Protein AF-A0A498GC60-F1 (afdb_monomer)

Sequence (303 aa):
MPRDSGASDDADAAAGSLAPTGTSADGSAGGTAQRSLVEPVPGAPAAVARLGEETALVVADYHAGIEAGLRYERGVELDSNAAVRRVRLLGLLDRVDPDRLVVLGDLSHRIGNPEGEEADELDELLAAVLDRVPVTLVRGNHDGGVAERFGSDSGAGEAPSDHANRLSVSESGGVRLGRVGFVHGHTWPSREVVESDVVCMGHEHPAVRLEDTVGGGRKERAWLRGPLRPEPFAEQLNLAVEDLDWHDPELVIVPAFNDRSGGTWVNVDGQGFLAPFLPEALVDADTDAYLLDGTRLGPFRSV

Secondary structure (DSSP, 8-state):
------------------------------------SEEEPTTSS-EEEE-SS-EEEEEE---BTHHHHHHHHH-------HHHHHHHHHHHHHHH--SEEEEES-SBSSSSS--THHHHHHHHHHHHHHTTS-EEEE--SS-TTHHHHHSTT--STT--TTTTTSEEE--TT-EEETTEEEE-SSSPPPHHHHTSSEEEE-SS--EEEEE-TTS-EEEEEEEEEEEBPSHHHHHHHT--GGGS----PEEEEPPBS-SSS---BTTSTTPPPSSSSHHHHB-GGGPEEEETTS-EEEEGGG-

Foldseek 3Di:
DDDYDDDDDDDDDDDDDDDDDDDDDPPPPPPPPPPDQWAFDAPALWIWGDLDPFIEIEAEQLAQCVQVVCCVPPVDHDDDCLVVLLVVVVVVCVVVVGQEYEYLENNHNAQAADDDRRVVSVVVNLVVRLVRHAYEYEHDRRCHNVCCQQELPNPHDDPPPVRNHRYHYDYQLFDDRHQATGHAQLAHHDLNRQLHQAYEYEQQLEWEWDADPVGDTDIAGKKKKFWWDQVLVCVVVVHDSVPRNHNRYIYIYRHHRDPPDDHFHPQDPPTDGNGPRCVPIGPQQGMWIAGSNGRTPGRRNVD

Nearest PDB structures (foldseek):
  3thn-assembly1_A-2  TM=6.230E-01  e=2.136E-04  Thermotoga maritima
  3tho-assembly1_B  TM=5.879E-01  e=1.689E-04  Thermotoga maritima
  3qg5-assembly1_C  TM=6.222E-01  e=3.009E-03  Thermotoga maritima
  4nzv-assembly1_B  TM=5.117E-01  e=3.626E-04  Thermotoga maritima MSB8
  6s85-assembly1_B  TM=6.887E-01  e=2.809E-02  Escherichia coli

Mean predicted aligned error: 9.42 Å

pLDDT: mean 85.39, std 20.23, range [29.38, 98.88]

Radius of gyration: 28.3 Å; Cα contacts (8 Å, |Δi|>4): 654; chains: 1; bounding box: 79×91×92 Å

Solvent-accessible surface area (backbone atoms only — not comparable to full-atom values): 16698 Å² total; per-residue (Å²): 138,82,84,89,80,82,88,82,86,89,84,84,86,85,92,80,92,78,84,89,85,78,81,90,72,89,78,80,82,76,71,74,73,78,73,69,57,66,42,75,38,75,70,38,50,33,28,43,35,51,43,76,96,45,37,27,39,36,37,11,33,50,30,32,37,43,43,62,47,37,32,73,78,68,70,43,88,55,81,81,55,62,70,58,54,45,51,53,52,51,52,47,44,71,72,66,64,44,66,26,39,34,37,23,11,20,55,36,49,56,76,39,67,72,56,67,70,26,31,56,38,47,52,58,44,48,56,64,44,50,75,75,28,39,34,39,38,19,31,28,85,20,37,36,48,48,51,58,60,57,24,68,81,23,88,50,81,81,67,62,85,87,45,32,85,32,46,44,69,42,54,49,33,25,47,58,46,75,51,36,8,36,23,7,34,82,47,71,64,34,71,65,18,61,45,12,48,28,31,41,28,16,74,49,20,33,20,38,55,52,65,49,99,85,70,56,68,46,82,41,60,20,34,40,38,25,43,57,47,63,61,60,56,18,58,75,68,74,45,56,60,89,74,50,68,68,55,73,23,36,38,36,37,39,19,40,50,30,88,82,56,77,60,40,44,68,38,41,90,94,48,75,74,78,32,83,53,47,86,76,19,48,41,63,86,64,20,30,27,25,39,44,73,64,53,72,68,41,40,33,75,78,76

Structure (mmCIF, N/CA/C/O backbone):
data_AF-A0A498GC60-F1
#
_entry.id   AF-A0A498GC60-F1
#
loop_
_atom_site.group_PDB
_atom_site.id
_atom_site.type_symbol
_atom_site.label_atom_id
_atom_site.label_alt_id
_atom_site.label_comp_id
_atom_site.label_asym_id
_atom_site.label_entity_id
_atom_site.label_seq_id
_atom_site.pdbx_PDB_ins_code
_atom_site.Cartn_x
_atom_site.Cartn_y
_atom_site.Cartn_z
_atom_site.occupancy
_atom_site.B_iso_or_equiv
_atom_site.auth_seq_id
_atom_site.auth_comp_id
_atom_site.auth_asym_id
_atom_site.auth_atom_id
_atom_site.pdbx_PDB_model_num
ATOM 1 N N . MET A 1 1 ? -52.484 -44.544 -61.352 1.00 35.59 1 MET A N 1
ATOM 2 C CA . MET A 1 1 ? -52.670 -45.784 -62.143 1.00 35.59 1 MET A CA 1
ATOM 3 C C . MET A 1 1 ? -51.549 -45.833 -63.171 1.00 35.59 1 MET A C 1
ATOM 5 O O . MET A 1 1 ? -51.427 -44.815 -63.843 1.00 35.59 1 MET A O 1
ATOM 9 N N . PRO A 1 2 ? -50.782 -46.924 -63.363 1.00 54.44 2 PRO A N 1
ATOM 10 C CA . PRO A 1 2 ? -50.609 -48.170 -62.594 1.00 54.44 2 PRO A CA 1
ATOM 11 C C . PRO A 1 2 ? -49.169 -48.280 -61.984 1.00 54.44 2 PRO A C 1
ATOM 13 O O . PRO A 1 2 ? -48.313 -47.479 -62.334 1.00 54.44 2 PRO A O 1
ATOM 16 N N . ARG A 1 3 ? -48.975 -48.956 -60.837 1.00 40.28 3 ARG A N 1
ATOM 17 C CA . ARG A 1 3 ? -48.584 -50.376 -60.585 1.00 40.28 3 ARG A CA 1
ATOM 18 C C . ARG A 1 3 ? -47.100 -50.684 -60.844 1.00 40.28 3 ARG A C 1
ATOM 20 O O . ARG A 1 3 ? -46.600 -50.377 -61.914 1.00 40.28 3 ARG A O 1
ATOM 27 N N . ASP A 1 4 ? -46.405 -51.171 -59.813 1.00 43.06 4 ASP A N 1
ATOM 28 C CA . ASP A 1 4 ? -45.947 -52.576 -59.622 1.00 43.06 4 ASP A CA 1
ATOM 29 C C . ASP A 1 4 ? -44.451 -52.651 -59.981 1.00 43.06 4 ASP A C 1
ATOM 31 O O . ASP A 1 4 ? -44.010 -51.902 -60.840 1.00 43.06 4 ASP A O 1
ATOM 35 N N . SER A 1 5 ? -43.575 -53.467 -59.400 1.00 42.44 5 SER A N 1
ATOM 36 C CA . SER A 1 5 ? -43.686 -54.608 -58.480 1.00 42.44 5 SER A CA 1
ATOM 37 C C . SER A 1 5 ? -42.271 -55.178 -58.274 1.00 42.44 5 SER A C 1
ATOM 39 O O . SER A 1 5 ? -41.485 -55.132 -59.217 1.00 42.44 5 SER A O 1
ATOM 41 N N . GLY A 1 6 ? -42.036 -55.855 -57.143 1.00 35.81 6 GLY A N 1
ATOM 42 C CA . GLY A 1 6 ? -41.148 -57.032 -57.044 1.00 35.81 6 GLY A CA 1
ATOM 43 C C . GLY A 1 6 ? -39.685 -56.730 -56.688 1.00 35.81 6 GLY A C 1
ATOM 44 O O . GLY A 1 6 ? -39.037 -55.980 -57.402 1.00 35.81 6 GLY A O 1
ATOM 45 N N . ALA A 1 7 ? -39.174 -57.138 -55.515 1.00 40.62 7 ALA A N 1
ATOM 46 C CA . ALA A 1 7 ? -38.808 -58.516 -55.105 1.00 40.62 7 ALA A CA 1
ATOM 47 C C . ALA A 1 7 ? -37.542 -59.001 -55.847 1.00 40.62 7 ALA A C 1
ATOM 49 O O . ALA A 1 7 ? -37.432 -58.761 -57.041 1.00 40.62 7 ALA A O 1
ATOM 50 N N . SER A 1 8 ? -36.557 -59.685 -55.268 1.00 36.97 8 SER A N 1
ATOM 51 C CA . SER A 1 8 ? -36.266 -60.215 -53.926 1.00 36.97 8 SER A CA 1
ATOM 52 C C . SER A 1 8 ? -34.842 -60.828 -53.985 1.00 36.97 8 SER A C 1
ATOM 54 O O . SER A 1 8 ? -34.191 -60.730 -55.025 1.00 36.97 8 SER A O 1
ATOM 56 N N . ASP A 1 9 ? -34.430 -61.483 -52.894 1.00 38.00 9 ASP A N 1
ATOM 57 C CA . ASP A 1 9 ? -33.366 -62.503 -52.761 1.00 38.00 9 ASP A CA 1
ATOM 58 C C . ASP A 1 9 ? -31.988 -61.950 -52.339 1.00 38.00 9 ASP A C 1
ATOM 60 O O . ASP A 1 9 ? -31.345 -61.179 -53.046 1.00 38.00 9 ASP A O 1
ATOM 64 N N . ASP A 1 10 ? -31.609 -62.100 -51.066 1.00 33.56 10 ASP A N 1
ATOM 65 C CA . ASP A 1 10 ? -31.122 -63.311 -50.361 1.00 33.56 10 ASP A CA 1
ATOM 66 C C . ASP A 1 10 ? -29.629 -63.569 -50.614 1.00 33.56 10 ASP A C 1
ATOM 68 O O . ASP A 1 10 ? -29.228 -63.913 -51.721 1.00 33.56 10 ASP A O 1
ATOM 72 N N . ALA A 1 11 ? -28.814 -63.444 -49.557 1.00 38.16 11 ALA A N 1
ATOM 73 C CA . ALA A 1 11 ? -27.869 -64.483 -49.129 1.00 38.16 11 ALA A CA 1
ATOM 74 C C . ALA A 1 11 ? -27.021 -64.027 -47.925 1.00 38.16 11 ALA A C 1
ATOM 76 O O . ALA A 1 11 ? -26.177 -63.136 -47.994 1.00 38.16 11 ALA A O 1
ATOM 77 N N . ASP A 1 12 ? -27.312 -64.723 -46.836 1.00 32.28 12 ASP A N 1
ATOM 78 C CA . ASP A 1 12 ? -26.610 -64.993 -45.588 1.00 32.28 12 ASP A CA 1
ATOM 79 C C . ASP A 1 12 ? -25.074 -64.827 -45.477 1.00 32.28 12 ASP A C 1
ATOM 81 O O . ASP A 1 12 ? -24.285 -65.276 -46.305 1.00 32.28 12 ASP A O 1
ATOM 85 N N . ALA A 1 13 ? -24.719 -64.303 -44.298 1.00 32.62 13 ALA A N 1
ATOM 86 C CA . ALA A 1 13 ? -23.704 -64.755 -43.341 1.00 32.62 13 ALA A CA 1
ATOM 87 C C . ALA A 1 13 ? -22.236 -64.999 -43.758 1.00 32.62 13 ALA A C 1
ATOM 89 O O . ALA A 1 13 ? -21.861 -66.042 -44.286 1.00 32.62 13 ALA A O 1
ATOM 90 N N . ALA A 1 14 ? -21.357 -64.158 -43.199 1.00 33.94 14 ALA A N 1
ATOM 91 C CA . ALA A 1 14 ? -20.171 -64.647 -42.494 1.00 33.94 14 ALA A CA 1
ATOM 92 C C . ALA A 1 14 ? -19.881 -63.768 -41.265 1.00 33.94 14 ALA A C 1
ATOM 94 O O . ALA A 1 14 ? -19.572 -62.582 -41.370 1.00 33.94 14 ALA A O 1
ATOM 95 N N . ALA A 1 15 ? -20.018 -64.381 -40.091 1.00 32.25 15 ALA A N 1
ATOM 96 C CA . ALA A 1 15 ? -19.703 -63.821 -38.789 1.00 32.25 15 ALA A CA 1
ATOM 97 C C . ALA A 1 15 ? -18.182 -63.697 -38.583 1.00 32.25 15 ALA A C 1
ATOM 99 O O . ALA A 1 15 ? -17.428 -64.624 -38.872 1.00 32.25 15 ALA A O 1
ATOM 100 N N . GLY A 1 16 ? -17.754 -62.570 -38.012 1.00 31.14 16 GLY A N 1
ATOM 101 C CA . GLY A 1 16 ? -16.383 -62.307 -37.581 1.00 31.14 16 GLY A CA 1
ATOM 102 C C . GLY A 1 16 ? -16.387 -61.313 -36.423 1.00 31.14 16 GLY A C 1
ATOM 103 O O . GLY A 1 16 ? -16.504 -60.112 -36.622 1.00 31.14 16 GLY A O 1
ATOM 104 N N . SER A 1 17 ? -16.323 -61.860 -35.213 1.00 31.30 17 SER A N 1
ATOM 105 C CA . SER A 1 17 ? -16.293 -61.191 -33.909 1.00 31.30 17 SER A CA 1
ATOM 106 C C . SER A 1 17 ? -15.096 -60.247 -33.735 1.00 31.30 17 SER A C 1
ATOM 108 O O . SER A 1 17 ? -13.958 -60.693 -33.860 1.00 31.30 17 SER A O 1
ATOM 110 N N . LEU A 1 18 ? -15.352 -58.993 -33.341 1.00 36.31 18 LEU A N 1
ATOM 111 C CA . LEU A 1 18 ? -14.416 -58.135 -32.602 1.00 36.31 18 LEU A CA 1
ATOM 112 C C . LEU A 1 18 ? -15.208 -57.330 -31.557 1.00 36.31 18 LEU A C 1
ATOM 114 O O . LEU A 1 18 ? -16.105 -56.558 -31.890 1.00 36.31 18 LEU A O 1
ATOM 118 N N . ALA A 1 19 ? -14.895 -57.555 -30.283 1.00 38.31 19 ALA A N 1
ATOM 119 C CA . ALA A 1 19 ? -15.474 -56.853 -29.143 1.00 38.31 19 ALA A CA 1
ATOM 120 C C . ALA A 1 19 ? -15.014 -55.381 -29.089 1.00 38.31 19 ALA A C 1
ATOM 122 O O . ALA A 1 19 ? -13.831 -55.122 -29.316 1.00 38.31 19 ALA A O 1
ATOM 123 N N . PRO A 1 20 ? -15.875 -54.422 -28.700 1.00 36.25 20 PRO A N 1
ATOM 124 C CA . PRO A 1 20 ? -15.424 -53.110 -28.268 1.00 36.25 20 PRO A CA 1
ATOM 125 C C . PRO A 1 20 ? -15.191 -53.121 -26.750 1.00 36.25 20 PRO A C 1
ATOM 127 O O . PRO A 1 20 ? -16.123 -53.072 -25.950 1.00 36.25 20 PRO A O 1
ATOM 130 N N . THR A 1 21 ? -13.924 -53.178 -26.346 1.00 35.72 21 THR A N 1
ATOM 131 C CA . THR A 1 21 ? -13.480 -52.704 -25.030 1.00 35.72 21 THR A CA 1
ATOM 132 C C . THR A 1 21 ? -13.166 -51.218 -25.146 1.00 35.72 21 THR A C 1
ATOM 134 O O . THR A 1 21 ? -12.300 -50.837 -25.931 1.00 35.72 21 THR A O 1
ATOM 137 N N . GLY A 1 22 ? -13.852 -50.381 -24.376 1.00 31.70 22 GLY A N 1
ATOM 138 C CA . GLY A 1 22 ? -13.631 -48.938 -24.396 1.00 31.70 22 GLY A CA 1
ATOM 139 C C . GLY A 1 22 ? -14.525 -48.228 -23.400 1.00 31.70 22 GLY A C 1
ATOM 140 O O . GLY A 1 22 ? -15.467 -47.543 -23.776 1.00 31.70 22 GLY A O 1
ATOM 141 N N . THR A 1 23 ? -14.251 -48.484 -22.127 1.00 35.59 23 THR A N 1
ATOM 142 C CA . THR A 1 23 ? -14.873 -47.879 -20.956 1.00 35.59 23 THR A CA 1
ATOM 143 C C . THR A 1 23 ? -14.774 -46.355 -21.002 1.00 35.59 23 THR A C 1
ATOM 145 O O . THR A 1 23 ? -13.711 -45.786 -21.237 1.00 35.59 23 THR A O 1
ATOM 148 N N . SER A 1 24 ? -15.907 -45.722 -20.726 1.00 37.84 24 SER A N 1
ATOM 149 C CA . SER A 1 24 ? -16.072 -44.341 -20.291 1.00 37.84 24 SER A CA 1
ATOM 150 C C . SER A 1 24 ? -15.073 -43.942 -19.201 1.00 37.84 24 SER A C 1
ATOM 152 O O . SER A 1 24 ? -15.008 -44.582 -18.152 1.00 37.84 24 SER A O 1
ATOM 154 N N . ALA A 1 25 ? -14.370 -42.835 -19.418 1.00 34.53 25 ALA A N 1
ATOM 155 C CA . ALA A 1 25 ? -13.760 -42.054 -18.355 1.00 34.53 25 ALA A CA 1
ATOM 156 C C . ALA A 1 25 ? -14.055 -40.578 -18.633 1.00 34.53 25 ALA A C 1
ATOM 158 O O . ALA A 1 25 ? -13.473 -39.970 -19.531 1.00 34.53 25 ALA A O 1
ATOM 159 N N . ASP A 1 26 ? -15.001 -40.040 -17.863 1.00 35.09 26 ASP A N 1
ATOM 160 C CA . ASP A 1 26 ? -15.146 -38.611 -17.625 1.00 35.09 26 ASP A CA 1
ATOM 161 C C . ASP A 1 26 ? -13.811 -38.070 -17.105 1.00 35.09 26 ASP A C 1
ATOM 163 O O . ASP A 1 26 ? -13.408 -38.322 -15.970 1.00 35.09 26 ASP A O 1
ATOM 167 N N . GLY A 1 27 ? -13.106 -37.332 -17.955 1.00 29.38 27 GLY A N 1
ATOM 168 C CA . GLY A 1 27 ? -12.007 -36.473 -17.549 1.00 29.38 27 GLY A CA 1
ATOM 169 C C . GLY A 1 27 ? -12.563 -35.097 -17.226 1.00 29.38 27 GLY A C 1
ATOM 170 O O . GLY A 1 27 ? -12.525 -34.205 -18.071 1.00 29.38 27 GLY A O 1
ATOM 171 N N . SER A 1 28 ? -13.096 -34.915 -16.017 1.00 33.03 28 SER A N 1
ATOM 172 C CA . SER A 1 28 ? -13.350 -33.582 -15.480 1.00 33.03 28 SER A CA 1
ATOM 173 C C . SER A 1 28 ? -12.010 -32.855 -15.354 1.00 33.03 28 SER A C 1
ATOM 175 O O . SER A 1 28 ? -11.272 -33.052 -14.387 1.00 33.03 28 SER A O 1
ATOM 177 N N . ALA A 1 29 ? -11.680 -32.010 -16.326 1.00 36.66 29 ALA A N 1
ATOM 178 C CA . ALA A 1 29 ? -10.622 -31.020 -16.190 1.00 36.66 29 ALA A CA 1
ATOM 179 C C . ALA A 1 29 ? -11.109 -29.913 -15.240 1.00 36.66 29 ALA A C 1
ATOM 181 O O . ALA A 1 29 ? -11.413 -28.794 -15.643 1.00 36.66 29 ALA A O 1
ATOM 182 N N . GLY A 1 30 ? -11.220 -30.254 -13.956 1.00 31.00 30 GLY A N 1
ATOM 183 C CA . GLY A 1 30 ? -11.245 -29.291 -12.869 1.00 31.00 30 GLY A CA 1
ATOM 184 C C . GLY A 1 30 ? -9.844 -28.720 -12.722 1.00 31.00 30 GLY A C 1
ATOM 185 O O . GLY A 1 30 ? -9.103 -29.115 -11.828 1.00 31.00 30 GLY A O 1
ATOM 186 N N . GLY A 1 31 ? -9.462 -27.821 -13.629 1.00 32.56 31 GLY A N 1
ATOM 187 C CA . GLY A 1 31 ? -8.360 -26.915 -13.365 1.00 32.56 31 GLY A CA 1
ATOM 188 C C . GLY A 1 31 ? -8.786 -26.059 -12.184 1.00 32.56 31 GLY A C 1
ATOM 189 O O . GLY A 1 31 ? -9.633 -25.181 -12.331 1.00 32.56 31 GLY A O 1
ATOM 190 N N . THR A 1 32 ? -8.255 -26.336 -10.997 1.00 36.19 32 THR A N 1
ATOM 191 C CA . THR A 1 32 ? -8.230 -25.338 -9.934 1.00 36.19 32 THR A CA 1
ATOM 192 C C . THR A 1 32 ? -7.526 -24.131 -10.534 1.00 36.19 32 THR A C 1
ATOM 194 O O . THR A 1 32 ? -6.308 -24.168 -10.703 1.00 36.19 32 THR A O 1
ATOM 197 N N . ALA A 1 33 ? -8.286 -23.108 -10.938 1.00 45.19 33 ALA A N 1
ATOM 198 C CA . ALA A 1 33 ? -7.720 -21.812 -11.268 1.00 45.19 33 ALA A CA 1
ATOM 199 C C . ALA A 1 33 ? -6.819 -21.460 -10.088 1.00 45.19 33 ALA A C 1
ATOM 201 O O . ALA A 1 33 ? -7.293 -21.395 -8.949 1.00 45.19 33 ALA A O 1
ATOM 202 N N . GLN A 1 34 ? -5.513 -21.410 -10.341 1.00 55.44 34 GLN A N 1
ATOM 203 C CA . GLN A 1 34 ? -4.531 -21.142 -9.311 1.00 55.44 34 GLN A CA 1
ATOM 204 C C . GLN A 1 34 ? -4.875 -19.752 -8.796 1.00 55.44 34 GLN A C 1
ATOM 206 O O . GLN A 1 34 ? -4.746 -18.766 -9.517 1.00 55.44 34 GLN A O 1
ATOM 211 N N . ARG A 1 35 ? -5.489 -19.694 -7.612 1.00 68.75 35 ARG A N 1
ATOM 212 C CA . ARG A 1 35 ? -5.988 -18.432 -7.085 1.00 68.75 35 ARG A CA 1
ATOM 213 C C . ARG A 1 35 ? -4.777 -17.520 -6.866 1.00 68.75 35 ARG A C 1
ATOM 215 O O . ARG A 1 35 ? -3.781 -17.974 -6.299 1.00 68.75 35 ARG A O 1
ATOM 222 N N . SER A 1 36 ? -4.858 -16.269 -7.312 1.00 89.00 36 SER A N 1
ATOM 223 C CA . SER A 1 36 ? -3.753 -15.305 -7.243 1.00 89.00 36 SER A CA 1
ATOM 224 C C . SER A 1 36 ? -3.244 -15.150 -5.806 1.00 89.00 36 SER A C 1
ATOM 226 O O . SER A 1 36 ? -4.027 -15.237 -4.859 1.00 89.00 36 SER A O 1
ATOM 228 N N . LEU A 1 37 ? -1.936 -14.937 -5.624 1.00 96.88 37 LEU A N 1
ATOM 229 C CA . LEU A 1 37 ? -1.350 -14.737 -4.290 1.00 96.88 37 LEU A CA 1
ATOM 230 C C . LEU A 1 37 ? -1.847 -13.446 -3.629 1.00 96.88 37 LEU A C 1
ATOM 232 O O . LEU A 1 37 ? -1.944 -13.403 -2.406 1.00 96.88 37 LEU A O 1
ATOM 236 N N . VAL A 1 38 ? -2.191 -12.433 -4.431 1.00 98.06 38 VAL A N 1
ATOM 237 C CA . VAL A 1 38 ? -2.723 -11.143 -3.982 1.00 98.06 38 VAL A CA 1
ATOM 238 C C . VAL A 1 38 ? -3.973 -10.796 -4.790 1.00 98.06 38 VAL A C 1
ATOM 240 O O . VAL A 1 38 ? -3.945 -10.746 -6.025 1.00 98.06 38 VAL A O 1
ATOM 243 N N . GLU A 1 39 ? -5.081 -10.571 -4.086 1.00 96.81 39 GLU A N 1
ATOM 244 C CA . GLU A 1 39 ? -6.402 -10.296 -4.660 1.00 96.81 39 GLU A CA 1
ATOM 245 C C . GLU A 1 39 ? -6.981 -9.000 -4.058 1.00 96.81 39 GLU A C 1
ATOM 247 O O . GLU A 1 39 ? -7.171 -8.934 -2.843 1.00 96.81 39 GLU A O 1
ATOM 252 N N . PRO A 1 40 ? -7.276 -7.958 -4.861 1.00 96.94 40 PRO A N 1
ATOM 253 C CA . PRO A 1 40 ? -7.920 -6.742 -4.369 1.00 96.94 40 PRO A CA 1
ATOM 254 C C . PRO A 1 40 ? -9.273 -7.019 -3.714 1.00 96.94 40 PRO A C 1
ATOM 256 O O . PRO A 1 40 ? -10.068 -7.820 -4.207 1.00 96.94 40 PRO A O 1
ATOM 259 N N . VAL A 1 41 ? -9.574 -6.301 -2.636 1.00 97.25 41 VAL A N 1
ATOM 260 C CA . VAL A 1 41 ? -10.892 -6.326 -2.008 1.00 97.25 41 VAL A CA 1
ATOM 261 C C . VAL A 1 41 ? -11.816 -5.372 -2.779 1.00 97.25 41 VAL A C 1
ATOM 263 O O . VAL A 1 41 ? -11.559 -4.165 -2.789 1.00 97.25 41 VAL A O 1
ATOM 266 N N . PRO A 1 42 ? -12.921 -5.850 -3.387 1.00 94.25 42 PRO A N 1
ATOM 267 C CA . PRO A 1 42 ? -13.765 -5.010 -4.231 1.00 94.25 42 PRO A CA 1
ATOM 268 C C . PRO A 1 42 ? -14.270 -3.747 -3.521 1.00 94.25 42 PRO A C 1
ATOM 270 O O . PRO A 1 42 ? -14.808 -3.796 -2.404 1.00 94.25 42 PRO A O 1
ATOM 273 N N . GLY A 1 43 ? -14.092 -2.611 -4.196 1.00 95.31 43 GLY A N 1
ATOM 274 C CA . GLY A 1 43 ? -14.502 -1.285 -3.741 1.00 95.31 43 GLY A CA 1
ATOM 275 C C . GLY A 1 43 ? -13.638 -0.696 -2.624 1.00 95.31 43 GLY A C 1
ATOM 276 O O . GLY A 1 43 ? -14.016 0.329 -2.058 1.00 95.31 43 GLY A O 1
ATOM 277 N N . ALA A 1 44 ? -12.505 -1.315 -2.278 1.00 96.81 44 ALA A N 1
ATOM 278 C CA . ALA A 1 44 ? -11.615 -0.836 -1.228 1.00 96.81 44 ALA A CA 1
ATOM 279 C C . ALA A 1 44 ? -10.156 -0.734 -1.713 1.00 96.81 44 ALA A C 1
ATOM 281 O O . ALA A 1 44 ? -9.705 -1.580 -2.481 1.00 96.81 44 ALA A O 1
ATOM 282 N N . PRO A 1 45 ? -9.389 0.268 -1.242 1.00 97.19 45 PRO A N 1
ATOM 283 C CA . PRO A 1 45 ? -7.938 0.341 -1.433 1.00 97.19 45 PRO A CA 1
ATOM 284 C C . PRO A 1 45 ? -7.231 -0.633 -0.473 1.00 97.19 45 PRO A C 1
ATOM 286 O O . PRO A 1 45 ? -6.529 -0.231 0.450 1.00 97.19 45 PRO A O 1
ATOM 289 N N . ALA A 1 46 ? -7.531 -1.921 -0.618 1.00 98.38 46 ALA A N 1
ATOM 290 C CA . ALA A 1 46 ? -6.986 -2.996 0.198 1.00 98.38 46 ALA A CA 1
ATOM 291 C C . ALA A 1 46 ? -6.967 -4.301 -0.600 1.00 98.38 46 ALA A C 1
ATOM 293 O O . ALA A 1 46 ? -7.788 -4.482 -1.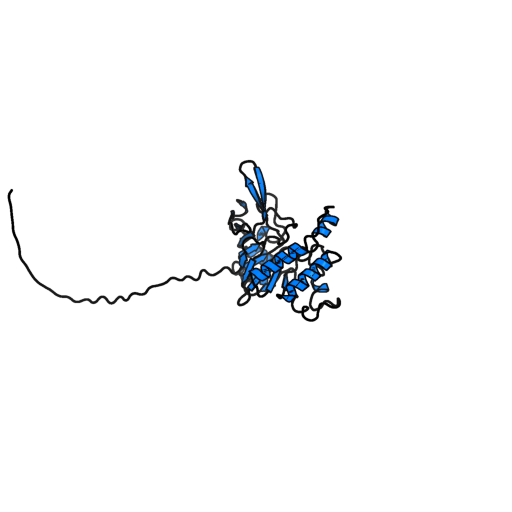499 1.00 98.38 46 ALA A O 1
ATOM 294 N N . ALA A 1 47 ? -6.063 -5.216 -0.266 1.00 98.44 47 ALA A N 1
ATOM 295 C CA . ALA A 1 47 ? -5.966 -6.533 -0.894 1.00 98.44 47 ALA A CA 1
ATOM 296 C C . ALA A 1 47 ? -5.864 -7.642 0.154 1.00 98.44 47 ALA A C 1
ATOM 298 O O . ALA A 1 47 ? -5.457 -7.399 1.285 1.00 98.44 47 ALA A O 1
ATOM 299 N N . VAL A 1 48 ? -6.220 -8.864 -0.229 1.00 98.62 48 VAL A N 1
ATOM 300 C CA . VAL A 1 48 ? -5.936 -10.075 0.540 1.00 98.62 48 VAL A CA 1
ATOM 301 C C . VAL A 1 48 ? -4.696 -10.729 -0.049 1.00 98.62 48 VAL A C 1
ATOM 303 O O . VAL A 1 48 ? -4.687 -11.062 -1.235 1.00 98.62 48 VAL A O 1
ATOM 306 N N . ALA A 1 49 ? -3.664 -10.927 0.766 1.00 98.62 49 ALA A N 1
ATOM 307 C CA . ALA A 1 49 ? -2.475 -11.689 0.403 1.00 98.62 49 ALA A CA 1
ATOM 308 C C . ALA A 1 49 ? -2.500 -13.069 1.071 1.00 98.62 49 ALA A C 1
ATOM 310 O O . ALA A 1 49 ? -2.803 -13.182 2.258 1.00 98.62 49 ALA A O 1
ATOM 311 N N . ARG A 1 50 ? -2.169 -14.125 0.323 1.00 98.12 50 ARG A N 1
ATOM 312 C CA . ARG A 1 50 ? -2.014 -15.486 0.857 1.00 98.12 50 ARG A CA 1
ATOM 313 C C . ARG A 1 50 ? -0.549 -15.768 1.144 1.00 98.12 50 ARG A C 1
ATOM 315 O O . ARG A 1 50 ? 0.273 -15.771 0.232 1.00 98.12 50 ARG A O 1
ATOM 322 N N . LEU A 1 51 ? -0.245 -16.053 2.402 1.00 96.94 51 LEU A N 1
ATOM 323 C CA . LEU A 1 51 ? 1.115 -16.193 2.923 1.00 96.94 51 LEU A CA 1
ATOM 324 C C . LEU A 1 51 ? 1.465 -17.656 3.246 1.00 96.94 51 LEU A C 1
ATOM 326 O O . LEU A 1 51 ? 2.355 -17.929 4.044 1.00 96.94 51 LEU A O 1
ATOM 330 N N . GLY A 1 52 ? 0.761 -18.606 2.623 1.00 94.12 52 GLY A N 1
ATOM 331 C CA . GLY A 1 52 ? 0.799 -20.027 2.962 1.00 94.12 52 GLY A CA 1
ATOM 332 C C . GLY A 1 52 ? -0.523 -20.440 3.597 1.00 94.12 52 GLY A C 1
ATOM 333 O O . GLY A 1 52 ? -1.560 -20.356 2.940 1.00 94.12 52 GLY A O 1
ATOM 334 N N . GLU A 1 53 ? -0.477 -20.877 4.854 1.00 93.69 53 GLU A N 1
ATOM 335 C CA . GLU A 1 53 ? -1.678 -21.174 5.650 1.00 93.69 53 GLU A CA 1
ATOM 336 C C . GLU A 1 53 ? -2.315 -19.911 6.256 1.00 93.69 53 GLU A C 1
ATOM 338 O O . GLU A 1 53 ? -3.488 -19.947 6.608 1.00 93.69 53 GLU A O 1
ATOM 343 N N . GLU A 1 54 ? -1.571 -18.799 6.316 1.00 96.62 54 GLU A N 1
ATOM 344 C CA . GLU A 1 54 ? -2.061 -17.493 6.774 1.00 96.62 54 GLU A CA 1
ATOM 345 C C . GLU A 1 54 ? -2.551 -16.612 5.614 1.00 96.62 54 GLU A C 1
ATOM 347 O O . GLU A 1 54 ? -2.059 -16.666 4.478 1.00 96.62 54 GLU A O 1
ATOM 352 N N . THR A 1 55 ? -3.475 -15.717 5.938 1.00 98.12 55 THR A N 1
ATOM 353 C CA . THR A 1 55 ? -3.954 -14.633 5.088 1.00 98.12 55 THR A CA 1
ATOM 354 C C . THR A 1 55 ? -3.694 -13.277 5.734 1.00 98.12 55 THR A C 1
ATOM 356 O O . THR A 1 55 ? -3.801 -13.099 6.946 1.00 98.12 55 THR A O 1
ATOM 359 N N . ALA A 1 56 ? -3.357 -12.290 4.911 1.00 98.69 56 ALA A N 1
ATOM 360 C CA . ALA A 1 56 ? -3.166 -10.918 5.348 1.00 98.69 56 ALA A CA 1
ATOM 361 C C . ALA A 1 56 ? -4.130 -9.980 4.632 1.00 98.69 56 ALA A C 1
ATOM 363 O O . ALA A 1 56 ? -4.279 -10.062 3.412 1.00 98.69 56 ALA A O 1
ATOM 364 N N . LEU A 1 57 ? -4.713 -9.035 5.367 1.00 98.88 57 LEU A N 1
ATOM 365 C CA . LEU A 1 57 ? -5.228 -7.813 4.761 1.00 98.88 57 LEU A CA 1
ATOM 366 C C . LEU A 1 57 ? -4.046 -6.870 4.527 1.00 98.88 57 LEU A C 1
ATOM 368 O O . LEU A 1 57 ? -3.260 -6.636 5.437 1.00 98.88 57 LEU A O 1
ATOM 372 N N . VAL A 1 58 ? -3.929 -6.326 3.323 1.00 98.88 58 VAL A N 1
ATOM 373 C CA . VAL A 1 58 ? -2.863 -5.409 2.915 1.00 98.88 58 VAL A CA 1
ATOM 374 C C . VAL A 1 58 ? -3.473 -4.046 2.624 1.00 98.88 58 VAL A C 1
ATOM 376 O O . VAL A 1 58 ? -4.413 -3.950 1.833 1.00 98.88 58 VAL A O 1
ATOM 379 N N . VAL A 1 59 ? -2.935 -2.999 3.242 1.00 98.81 59 VAL A N 1
ATOM 380 C CA . VAL A 1 59 ? -3.271 -1.589 2.978 1.00 98.81 59 VAL A CA 1
ATOM 381 C C . VAL A 1 59 ? -1.986 -0.781 2.828 1.00 98.81 59 VAL A C 1
ATOM 383 O O . VAL A 1 59 ? -0.946 -1.203 3.323 1.00 98.81 59 VAL A O 1
ATOM 386 N N . ALA A 1 60 ? -2.044 0.374 2.174 1.00 98.38 60 ALA A N 1
ATOM 387 C CA . ALA A 1 60 ? -0.906 1.279 2.021 1.00 98.38 60 ALA A CA 1
ATOM 388 C C . ALA A 1 60 ? -1.283 2.698 2.454 1.00 98.38 60 ALA A C 1
ATOM 390 O O . ALA A 1 60 ? -2.454 3.073 2.344 1.00 98.38 60 ALA A O 1
ATOM 391 N N . ASP A 1 61 ? -0.308 3.471 2.928 1.00 98.00 61 ASP A N 1
ATOM 392 C CA . ASP A 1 61 ? -0.405 4.928 3.065 1.00 98.00 61 ASP A CA 1
ATOM 393 C C . ASP A 1 61 ? -1.635 5.380 3.880 1.00 98.00 61 ASP A C 1
ATOM 395 O O . ASP A 1 61 ? -2.543 6.084 3.408 1.00 98.00 61 ASP A O 1
ATOM 399 N N . TYR A 1 62 ? -1.708 4.899 5.125 1.00 97.94 62 TYR A N 1
ATOM 400 C CA . TYR A 1 62 ? -2.807 5.206 6.044 1.00 97.94 62 TYR A CA 1
ATOM 401 C C . TYR A 1 62 ? -2.757 6.667 6.519 1.00 97.94 62 TYR A C 1
ATOM 403 O O . TYR A 1 62 ? -3.813 7.283 6.680 1.00 97.94 62 TYR A O 1
ATOM 411 N N . HIS A 1 63 ? -1.557 7.223 6.710 1.00 96.94 63 HIS A N 1
ATOM 412 C CA . HIS A 1 63 ? -1.275 8.600 7.118 1.00 96.94 63 HIS A CA 1
ATOM 413 C C . HIS A 1 63 ? -2.180 9.115 8.248 1.00 96.94 63 HIS A C 1
ATOM 415 O O . HIS A 1 63 ? -3.018 10.006 8.052 1.00 96.94 63 HIS A O 1
ATOM 421 N N . ALA A 1 64 ? -2.016 8.554 9.443 1.00 96.31 64 ALA A N 1
ATOM 422 C CA . ALA A 1 64 ? -2.612 9.098 10.657 1.00 96.31 64 ALA A CA 1
ATOM 423 C C . ALA A 1 64 ? -2.193 10.565 10.840 1.00 96.31 64 ALA A C 1
ATOM 425 O O . ALA A 1 64 ? -1.043 10.918 10.601 1.00 96.31 64 ALA A O 1
ATOM 426 N N . GLY A 1 65 ? -3.125 11.434 11.233 1.00 94.12 65 GLY A N 1
ATOM 427 C CA . GLY A 1 65 ? -2.850 12.859 11.433 1.00 94.12 65 GLY A CA 1
ATOM 428 C C . GLY A 1 65 ? -2.661 13.705 10.162 1.00 94.12 65 GLY A C 1
ATOM 429 O O . GLY A 1 65 ? -2.259 14.867 10.278 1.00 94.12 65 GLY A O 1
ATOM 430 N N . ILE A 1 66 ? -2.972 13.189 8.962 1.00 94.12 66 ILE A N 1
ATOM 431 C CA . ILE A 1 66 ? -2.838 13.942 7.694 1.00 94.12 66 ILE A CA 1
ATOM 432 C C . ILE A 1 66 ? -3.549 15.298 7.705 1.00 94.12 66 ILE A C 1
ATOM 434 O O . ILE A 1 66 ? -3.077 16.263 7.115 1.00 94.12 66 ILE A O 1
ATOM 438 N N . GLU A 1 67 ? -4.677 15.405 8.400 1.00 94.00 67 GLU A N 1
ATOM 439 C CA . GLU A 1 67 ? -5.448 16.641 8.504 1.00 94.00 67 GLU A CA 1
ATOM 440 C C . GLU A 1 67 ? -4.684 17.740 9.240 1.00 94.00 67 GLU A C 1
ATOM 442 O O . GLU A 1 67 ? -4.626 18.885 8.782 1.00 94.00 67 GLU A O 1
ATOM 447 N N . ALA A 1 68 ? -4.051 17.372 10.355 1.00 88.06 68 ALA A N 1
ATOM 448 C CA . ALA A 1 68 ? -3.181 18.267 11.094 1.00 88.06 68 ALA A CA 1
ATOM 449 C C . ALA A 1 68 ? -1.963 18.647 10.239 1.00 88.06 68 ALA A C 1
ATOM 451 O O . ALA A 1 68 ? -1.608 19.824 10.186 1.00 88.06 68 ALA A O 1
ATOM 452 N N . GLY A 1 69 ? -1.371 17.686 9.518 1.00 85.94 69 GLY A N 1
ATOM 453 C CA . GLY A 1 69 ? -0.274 17.932 8.575 1.00 85.94 69 GLY A CA 1
ATOM 454 C C . GLY A 1 69 ? -0.629 18.966 7.508 1.00 85.94 69 GLY A C 1
ATOM 455 O O . GLY A 1 69 ? 0.031 19.998 7.400 1.00 85.94 69 GLY A O 1
ATOM 456 N N . LEU A 1 70 ? -1.742 18.771 6.795 1.00 87.38 70 LEU A N 1
ATOM 457 C CA . LEU A 1 70 ? -2.219 19.686 5.750 1.00 87.38 70 LEU A CA 1
ATOM 458 C C . LEU A 1 70 ? -2.498 21.104 6.269 1.00 87.38 70 LEU A C 1
ATOM 460 O O . LEU A 1 70 ? -2.240 22.083 5.556 1.00 87.38 70 LEU A O 1
ATOM 464 N N . ARG A 1 71 ? -2.968 21.235 7.514 1.00 84.06 71 ARG A N 1
ATOM 465 C CA . ARG A 1 71 ? -3.141 22.535 8.176 1.00 84.06 71 ARG A CA 1
ATOM 466 C C . ARG A 1 71 ? -1.810 23.267 8.324 1.00 84.06 71 ARG A C 1
ATOM 468 O O . ARG A 1 71 ? -1.745 24.454 8.015 1.00 84.06 71 ARG A O 1
ATOM 475 N N . TYR A 1 72 ? -0.752 22.580 8.752 1.00 79.56 72 TYR A N 1
ATOM 476 C CA . TYR A 1 72 ? 0.568 23.193 8.930 1.00 79.56 72 TYR A CA 1
ATOM 477 C C . TYR A 1 72 ? 1.317 23.409 7.609 1.00 79.56 72 TYR A C 1
ATOM 479 O O . TYR A 1 72 ? 1.925 24.459 7.418 1.00 79.56 72 TYR A O 1
ATOM 487 N N . GLU A 1 73 ? 1.264 22.446 6.691 1.00 83.62 73 GLU A N 1
ATOM 488 C CA . GLU A 1 73 ? 2.041 22.457 5.446 1.00 83.62 73 GLU A CA 1
ATOM 489 C C . GLU A 1 73 ? 1.424 23.334 4.358 1.00 83.62 73 GLU A C 1
ATOM 491 O O . GLU A 1 73 ? 2.136 23.947 3.562 1.00 83.62 73 GLU A O 1
ATOM 496 N N . ARG A 1 74 ? 0.089 23.369 4.289 1.00 82.75 74 ARG A N 1
ATOM 497 C CA . ARG A 1 74 ? -0.652 24.003 3.188 1.00 82.75 74 ARG A CA 1
ATOM 498 C C . ARG A 1 74 ? -1.650 25.057 3.654 1.00 82.75 74 ARG A C 1
ATOM 500 O O . ARG A 1 74 ? -2.288 25.682 2.810 1.00 82.75 74 ARG A O 1
ATOM 507 N N . GLY A 1 75 ? -1.799 25.260 4.964 1.00 83.56 75 GLY A N 1
ATOM 508 C CA . GLY A 1 75 ? -2.782 26.191 5.521 1.00 83.56 75 GLY A CA 1
ATOM 509 C C . GLY A 1 75 ? -4.231 25.753 5.290 1.00 83.56 75 GLY A C 1
ATOM 510 O O . GLY A 1 75 ? -5.124 26.597 5.309 1.00 83.56 75 GLY A O 1
ATOM 511 N N . VAL A 1 76 ? -4.470 24.463 5.020 1.00 86.50 76 VAL A N 1
ATOM 512 C CA . VAL A 1 76 ? -5.810 23.925 4.750 1.00 86.50 76 VAL A CA 1
ATOM 513 C C . VAL A 1 76 ? -6.382 23.344 6.036 1.00 86.50 76 VAL A C 1
ATOM 515 O O . VAL A 1 76 ? -5.873 22.357 6.555 1.00 86.50 76 VAL A O 1
ATOM 518 N N . GLU A 1 77 ? -7.451 23.947 6.545 1.00 86.75 77 GLU A N 1
ATOM 519 C CA . GLU A 1 77 ? -8.148 23.460 7.734 1.00 86.75 77 GLU A CA 1
ATOM 520 C C . GLU A 1 77 ? -9.206 22.423 7.342 1.00 86.75 77 GLU A C 1
ATOM 522 O O . GLU A 1 77 ? -10.129 22.716 6.580 1.00 86.75 77 GLU A O 1
ATOM 527 N N . LEU A 1 78 ? -9.042 21.194 7.836 1.00 87.44 78 LEU A N 1
ATOM 528 C CA . LEU A 1 78 ? -9.956 20.077 7.612 1.00 87.44 78 LEU A CA 1
ATOM 529 C C . LEU A 1 78 ? -10.365 19.471 8.950 1.00 87.44 78 LEU A C 1
ATOM 531 O O . LEU A 1 78 ? -9.529 19.295 9.835 1.00 87.44 78 LEU A O 1
ATOM 535 N N . ASP A 1 79 ? -11.629 19.069 9.055 1.00 89.75 79 ASP A N 1
ATOM 536 C CA . ASP A 1 79 ? -12.094 18.261 10.179 1.00 89.75 79 ASP A CA 1
ATOM 537 C C . ASP A 1 79 ? -11.389 16.900 10.178 1.00 89.75 79 ASP A C 1
ATOM 539 O O . ASP A 1 79 ? -11.271 16.251 9.128 1.00 89.75 79 ASP A O 1
ATOM 543 N N . SER A 1 80 ? -10.962 16.438 11.357 1.00 90.25 80 SER A N 1
ATOM 544 C CA . SER A 1 80 ? -10.344 15.118 11.511 1.00 90.25 80 SER A CA 1
ATOM 545 C C . SER A 1 80 ? -11.271 14.011 11.000 1.00 90.25 80 SER A C 1
ATOM 547 O O . SER A 1 80 ? -12.448 13.947 11.353 1.00 90.25 80 SER A O 1
ATOM 549 N N . ASN A 1 81 ? -10.725 13.118 10.171 1.00 92.94 81 ASN A N 1
ATOM 550 C CA . ASN A 1 81 ? -11.419 11.925 9.674 1.00 92.94 81 ASN A CA 1
ATOM 551 C C . ASN A 1 81 ? -10.836 10.638 10.274 1.00 92.94 81 ASN A C 1
ATOM 553 O O . ASN A 1 81 ? -11.143 9.546 9.798 1.00 92.94 81 ASN A O 1
ATOM 557 N N . ALA A 1 82 ? -10.029 10.761 11.335 1.00 95.50 82 ALA A N 1
ATOM 558 C CA . ALA A 1 82 ? -9.351 9.658 12.014 1.00 95.50 82 ALA A CA 1
ATOM 559 C C . ALA A 1 82 ? -10.311 8.529 12.418 1.00 95.50 82 ALA A C 1
ATOM 561 O O . ALA A 1 82 ? -10.111 7.367 12.066 1.00 95.50 82 ALA A O 1
ATOM 562 N N . ALA A 1 83 ? -11.420 8.871 13.084 1.00 96.44 83 ALA A N 1
ATOM 563 C CA . ALA A 1 83 ? -12.403 7.886 13.535 1.00 96.44 83 ALA A CA 1
ATOM 564 C C . ALA A 1 83 ? -13.063 7.133 12.366 1.00 96.44 83 ALA A C 1
ATOM 566 O O . ALA A 1 83 ? -13.218 5.914 12.419 1.00 96.44 83 ALA A O 1
ATOM 567 N N . VAL A 1 84 ? -13.422 7.834 11.286 1.00 96.88 84 VAL A N 1
ATOM 568 C CA . VAL A 1 84 ? -14.023 7.220 10.089 1.00 96.88 84 VAL A CA 1
ATOM 569 C C . VAL A 1 84 ? -13.008 6.325 9.382 1.00 96.88 84 VAL A C 1
ATOM 571 O O . VAL A 1 84 ? -13.346 5.213 8.978 1.00 96.88 84 VAL A O 1
ATOM 574 N N . ARG A 1 85 ? -11.760 6.785 9.251 1.00 97.38 85 ARG A N 1
ATOM 575 C CA . ARG A 1 85 ? -10.655 6.031 8.653 1.00 97.38 85 ARG A CA 1
ATOM 576 C C . ARG A 1 85 ? -10.384 4.739 9.434 1.00 97.38 85 ARG A C 1
ATOM 578 O O . ARG A 1 85 ? -10.351 3.669 8.822 1.00 97.38 85 ARG A O 1
ATOM 585 N N . ARG A 1 86 ? -10.338 4.807 10.770 1.00 98.06 86 ARG A N 1
ATOM 586 C CA . ARG A 1 86 ? -10.258 3.633 11.653 1.00 98.06 86 ARG A CA 1
ATOM 587 C C . ARG A 1 86 ? -11.448 2.695 11.454 1.00 98.06 86 ARG A C 1
ATOM 589 O O . ARG A 1 86 ? -11.244 1.512 11.209 1.00 98.06 86 ARG A O 1
ATOM 596 N N . VAL A 1 87 ? -12.685 3.200 11.492 1.00 98.25 87 VAL A N 1
ATOM 597 C CA . VAL A 1 87 ? -13.899 2.382 11.278 1.00 98.25 87 VAL A CA 1
ATOM 598 C C . VAL A 1 87 ? -13.873 1.673 9.922 1.00 98.25 87 VAL A C 1
ATOM 600 O O . VAL A 1 87 ? -14.244 0.505 9.844 1.00 98.25 87 VAL A O 1
ATOM 603 N N . ARG A 1 88 ? -13.393 2.333 8.860 1.00 98.12 88 ARG A N 1
ATOM 604 C CA . ARG A 1 88 ? -13.227 1.709 7.539 1.00 98.12 88 ARG A CA 1
ATOM 605 C C . ARG A 1 88 ? -12.238 0.545 7.580 1.00 98.12 88 ARG A C 1
ATOM 607 O O . ARG A 1 88 ? -12.550 -0.502 7.022 1.00 98.12 88 ARG A O 1
ATOM 614 N N . LEU A 1 89 ? -11.080 0.708 8.225 1.00 98.69 89 LEU A N 1
ATOM 615 C CA . LEU A 1 89 ? -10.091 -0.368 8.342 1.00 98.69 89 LEU A CA 1
ATOM 616 C C . LEU A 1 89 ? -10.637 -1.538 9.167 1.00 98.69 89 LEU A C 1
ATOM 618 O O . LEU A 1 89 ? -10.540 -2.683 8.738 1.00 98.69 89 LEU A O 1
ATOM 622 N N . LEU A 1 90 ? -11.273 -1.256 10.306 1.00 98.62 90 LEU A N 1
ATOM 623 C CA . LEU A 1 90 ? -11.885 -2.290 11.142 1.00 98.62 90 LEU A CA 1
ATOM 624 C C . LEU A 1 90 ? -12.993 -3.042 10.397 1.00 98.62 90 LEU A C 1
ATOM 626 O O . LEU A 1 90 ? -13.027 -4.264 10.437 1.00 98.62 90 LEU A O 1
ATOM 630 N N . GLY A 1 91 ? -13.832 -2.341 9.630 1.00 98.56 91 GLY A N 1
ATOM 631 C CA . GLY A 1 91 ? -14.843 -2.981 8.789 1.00 98.56 91 GLY A CA 1
ATOM 632 C C . GLY A 1 91 ? -14.251 -3.862 7.682 1.00 98.56 91 GLY A C 1
ATOM 633 O O . GLY A 1 91 ? -14.892 -4.822 7.261 1.00 98.56 91 GLY A O 1
ATOM 634 N N . LEU A 1 92 ? -13.031 -3.576 7.208 1.00 98.69 92 LEU A N 1
ATOM 635 C CA . LEU A 1 92 ? -12.312 -4.479 6.304 1.00 98.69 92 LEU A CA 1
ATOM 636 C C . LEU A 1 92 ? -11.792 -5.716 7.026 1.00 98.69 92 LEU A C 1
ATOM 638 O O . LEU A 1 92 ? -11.931 -6.802 6.472 1.00 98.69 92 LEU A O 1
ATOM 642 N N . LEU A 1 93 ? -11.238 -5.561 8.231 1.00 98.69 93 LEU A N 1
ATOM 643 C CA . LEU A 1 93 ? -10.824 -6.693 9.061 1.00 98.69 93 LEU A CA 1
ATOM 644 C C . LEU A 1 93 ? -12.018 -7.605 9.358 1.00 98.69 93 LEU A C 1
ATOM 646 O O . LEU A 1 93 ? -11.922 -8.799 9.120 1.00 98.69 93 LEU A O 1
ATOM 650 N N . ASP A 1 94 ? -13.166 -7.045 9.744 1.00 98.25 94 ASP A N 1
ATOM 651 C CA . ASP A 1 94 ? -14.383 -7.820 10.017 1.00 98.25 94 ASP A CA 1
ATOM 652 C C . ASP A 1 94 ? -14.944 -8.497 8.746 1.00 98.25 94 ASP A C 1
ATOM 654 O O . ASP A 1 94 ? -15.522 -9.580 8.809 1.00 98.25 94 ASP A O 1
ATOM 658 N N . ARG A 1 95 ? -14.804 -7.861 7.571 1.00 97.75 95 ARG A N 1
ATOM 659 C CA . ARG A 1 95 ? -15.294 -8.395 6.284 1.00 97.75 95 ARG A CA 1
ATOM 660 C C . ARG A 1 95 ? -14.407 -9.507 5.724 1.00 97.75 95 ARG A C 1
ATOM 662 O O . ARG A 1 95 ? -14.924 -10.406 5.065 1.00 97.75 95 ARG A O 1
ATOM 669 N N . VAL A 1 96 ? -13.094 -9.365 5.873 1.00 98.12 96 VAL A N 1
ATOM 670 C CA . VAL A 1 96 ? -12.094 -10.272 5.291 1.00 98.12 96 VAL A CA 1
ATOM 671 C C . VAL A 1 96 ? -11.726 -11.393 6.261 1.00 98.12 96 VAL A C 1
ATOM 673 O O . VAL A 1 96 ? -11.434 -12.485 5.791 1.00 98.12 96 VAL A O 1
ATOM 676 N N . ASP A 1 97 ? -11.775 -11.123 7.568 1.00 98.19 97 ASP A N 1
ATOM 677 C CA . ASP A 1 97 ? -11.333 -12.007 8.654 1.00 98.19 97 ASP A CA 1
ATOM 678 C C . ASP A 1 97 ? -9.901 -12.546 8.444 1.00 98.19 97 ASP A C 1
ATOM 680 O O . ASP A 1 97 ? -9.700 -13.755 8.343 1.00 98.19 97 ASP A O 1
ATOM 684 N N . PRO A 1 98 ? -8.894 -11.661 8.268 1.00 98.38 98 PRO A N 1
ATOM 685 C CA . PRO A 1 98 ? -7.525 -12.087 8.004 1.00 98.38 98 PRO A CA 1
ATOM 686 C C . PRO A 1 98 ? -6.814 -12.527 9.290 1.00 98.38 98 PRO A C 1
ATOM 688 O O . PRO A 1 98 ? -7.114 -12.043 10.380 1.00 98.38 98 PRO A O 1
ATOM 691 N N . ASP A 1 99 ? -5.758 -13.325 9.151 1.00 98.50 99 ASP A N 1
ATOM 692 C CA . ASP A 1 99 ? -4.895 -13.700 10.278 1.00 98.50 99 ASP A CA 1
ATOM 693 C C . ASP A 1 99 ? -3.990 -12.541 10.730 1.00 98.50 99 ASP A C 1
ATOM 695 O O . ASP A 1 99 ? -3.551 -12.493 11.881 1.00 98.50 99 ASP A O 1
ATOM 699 N N . ARG A 1 100 ? -3.700 -11.587 9.831 1.00 98.12 100 ARG A N 1
ATOM 700 C CA . ARG A 1 100 ? -2.874 -10.399 10.105 1.00 98.12 100 ARG A CA 1
ATOM 701 C C . ARG A 1 100 ? -3.222 -9.188 9.240 1.00 98.12 100 ARG A C 1
ATOM 703 O O . ARG A 1 100 ? -3.818 -9.307 8.169 1.00 98.12 100 ARG A O 1
ATOM 710 N N . LEU A 1 101 ? -2.759 -8.018 9.668 1.00 98.81 101 LEU A N 1
ATOM 711 C CA . LEU A 1 101 ? -2.702 -6.805 8.851 1.00 98.81 101 LEU A CA 1
ATOM 712 C C . LEU A 1 101 ? -1.259 -6.547 8.395 1.00 98.81 101 LEU A C 1
ATOM 714 O O . LEU A 1 101 ? -0.337 -6.578 9.206 1.00 98.81 101 LEU A O 1
ATOM 718 N N . VAL A 1 102 ? -1.069 -6.234 7.117 1.00 98.81 102 VAL A N 1
ATOM 719 C CA . VAL A 1 102 ? 0.173 -5.670 6.576 1.00 98.81 102 VAL A CA 1
ATOM 720 C C . VAL A 1 102 ? -0.099 -4.237 6.125 1.00 98.81 102 VAL A C 1
ATOM 722 O O . VAL A 1 102 ? -0.983 -3.998 5.302 1.00 98.81 102 VAL A O 1
ATOM 725 N N . VAL A 1 103 ? 0.661 -3.285 6.660 1.00 98.75 103 VAL A N 1
ATOM 726 C CA . VAL A 1 103 ? 0.621 -1.876 6.251 1.00 98.75 103 VAL A CA 1
ATOM 727 C C . VAL A 1 103 ? 1.876 -1.573 5.439 1.00 98.75 103 VAL A C 1
ATOM 729 O O . VAL A 1 103 ? 2.986 -1.695 5.953 1.00 98.75 103 VAL A O 1
ATOM 732 N N . LEU A 1 104 ? 1.709 -1.191 4.175 1.00 98.50 104 LEU A N 1
ATOM 733 C CA . LEU A 1 104 ? 2.777 -0.831 3.240 1.00 98.50 104 LEU A CA 1
ATOM 734 C C . LEU A 1 104 ? 3.247 0.607 3.456 1.00 98.50 104 LEU A C 1
ATOM 736 O O . LEU A 1 104 ? 3.144 1.449 2.568 1.00 98.50 104 LEU A O 1
ATOM 740 N N . GLY A 1 105 ? 3.769 0.855 4.649 1.00 97.19 105 GLY A N 1
ATOM 741 C CA . GLY A 1 105 ? 4.351 2.121 5.063 1.00 97.19 105 GLY A CA 1
ATOM 742 C C . GLY A 1 105 ? 3.374 3.271 5.186 1.00 97.19 105 GLY A C 1
ATOM 743 O O . GLY A 1 105 ? 2.176 3.147 4.917 1.00 97.19 105 GLY A O 1
ATOM 744 N N . ASP A 1 106 ? 3.938 4.375 5.655 1.00 97.00 106 ASP A N 1
ATOM 745 C CA . ASP A 1 106 ? 3.274 5.643 5.898 1.00 97.00 106 ASP A CA 1
ATOM 746 C C . ASP A 1 106 ? 1.985 5.453 6.710 1.00 97.00 106 ASP A C 1
ATOM 748 O O . ASP A 1 106 ? 0.890 5.903 6.361 1.00 97.00 106 ASP A O 1
ATOM 752 N N . LEU A 1 107 ? 2.124 4.732 7.824 1.00 96.75 107 LEU A N 1
ATOM 753 C CA . LEU A 1 107 ? 1.110 4.632 8.863 1.00 96.75 107 LEU A CA 1
ATOM 754 C C . LEU A 1 107 ? 0.940 5.988 9.558 1.00 96.75 107 LEU A C 1
ATOM 756 O O . LEU A 1 107 ? -0.196 6.407 9.793 1.00 96.75 107 LEU A O 1
ATOM 760 N N . SER A 1 108 ? 2.045 6.684 9.838 1.00 93.81 108 SER A N 1
ATOM 761 C CA . SER A 1 108 ? 2.071 8.093 10.258 1.00 93.81 108 SER A CA 1
ATOM 762 C C . SER A 1 108 ? 2.147 9.047 9.062 1.00 93.81 108 SER A C 1
ATOM 764 O O . SER A 1 108 ? 2.422 8.660 7.925 1.00 93.81 108 SER A O 1
ATOM 766 N N . HIS A 1 109 ? 1.857 10.325 9.299 1.00 88.50 109 HIS A N 1
ATOM 767 C CA . HIS A 1 109 ? 1.897 11.358 8.272 1.00 88.50 109 HIS A CA 1
ATOM 768 C C . HIS A 1 109 ? 3.060 12.334 8.425 1.00 88.50 109 HIS A C 1
ATOM 770 O O . HIS A 1 109 ? 3.562 12.843 7.431 1.00 88.50 109 HIS A O 1
ATOM 776 N N . ARG A 1 110 ? 3.521 12.637 9.632 1.00 83.56 110 ARG A N 1
ATOM 777 C CA . ARG A 1 110 ? 4.677 13.508 9.828 1.00 83.56 110 ARG A CA 1
ATOM 778 C C . ARG A 1 110 ? 5.955 12.700 9.654 1.00 83.56 110 ARG A C 1
ATOM 780 O O . ARG A 1 110 ? 6.048 11.570 10.109 1.00 83.56 110 ARG A O 1
ATOM 787 N N . ILE A 1 111 ? 6.973 13.305 9.048 1.00 78.19 111 ILE A N 1
ATOM 788 C CA . ILE A 1 111 ? 8.324 12.740 9.095 1.00 78.19 111 ILE A CA 1
ATOM 789 C C . ILE A 1 111 ? 8.889 12.957 10.505 1.00 78.19 111 ILE A C 1
ATOM 791 O O . ILE A 1 111 ? 9.035 14.099 10.949 1.00 78.19 111 ILE A O 1
ATOM 795 N N . GLY A 1 112 ? 9.240 11.866 11.184 1.00 73.69 112 GLY A N 1
ATOM 796 C CA . GLY A 1 112 ? 9.782 11.876 12.546 1.00 73.69 112 GLY A CA 1
ATOM 797 C C . GLY A 1 112 ? 8.773 11.377 13.578 1.00 73.69 112 GLY A C 1
ATOM 798 O O . GLY A 1 112 ? 7.753 10.805 13.222 1.00 73.69 112 GLY A O 1
ATOM 799 N N . ASN A 1 113 ? 9.070 11.582 14.864 1.00 74.31 113 ASN A N 1
ATOM 800 C CA . ASN A 1 113 ? 8.280 10.983 15.941 1.00 74.31 113 ASN A CA 1
ATOM 801 C C . ASN A 1 113 ? 6.823 11.490 15.954 1.00 74.31 113 ASN A C 1
ATOM 803 O O . ASN A 1 113 ? 6.601 12.705 15.845 1.00 74.31 113 ASN A O 1
ATOM 807 N N . PRO A 1 114 ? 5.840 10.592 16.162 1.00 79.56 114 PRO A N 1
ATOM 808 C CA . PRO A 1 114 ? 4.450 10.991 16.312 1.00 79.56 114 PRO A CA 1
ATOM 809 C C . PRO A 1 114 ? 4.184 11.831 17.565 1.00 79.56 114 PRO A C 1
ATOM 811 O O . PRO A 1 114 ? 4.578 11.461 18.673 1.00 79.56 114 PRO A O 1
ATOM 814 N N . GLU A 1 115 ? 3.454 12.936 17.392 1.00 80.31 115 GLU A N 1
ATOM 815 C CA . GLU A 1 115 ? 3.065 13.877 18.449 1.00 80.31 115 GLU A CA 1
ATOM 816 C C . GLU A 1 115 ? 1.655 14.448 18.212 1.00 80.31 115 GLU A C 1
ATOM 818 O O . GLU A 1 115 ? 1.197 14.567 17.069 1.00 80.31 115 GLU A O 1
ATOM 823 N N . GLY A 1 116 ? 0.991 14.857 19.300 1.00 88.69 116 GLY A N 1
ATOM 824 C CA . GLY A 1 116 ? -0.319 15.515 19.274 1.00 88.69 116 GLY A CA 1
ATOM 825 C C . GLY A 1 116 ? -1.411 14.651 18.638 1.00 88.69 116 GLY A C 1
ATOM 826 O O . GLY A 1 116 ? -1.461 13.449 18.870 1.00 88.69 116 GLY A O 1
ATOM 827 N N . GLU A 1 117 ? -2.242 15.267 17.790 1.00 89.88 117 GLU A N 1
ATOM 828 C CA . GLU A 1 117 ? -3.386 14.612 17.129 1.00 89.88 117 GLU A CA 1
ATOM 829 C C . GLU A 1 117 ? -2.995 13.343 16.340 1.00 89.88 117 GLU A C 1
ATOM 831 O O . GLU A 1 117 ? -3.779 12.403 16.253 1.00 89.88 117 GLU A O 1
ATOM 836 N N . GLU A 1 118 ? -1.784 13.293 15.775 1.00 91.06 118 GLU A N 1
ATOM 837 C CA . GLU A 1 118 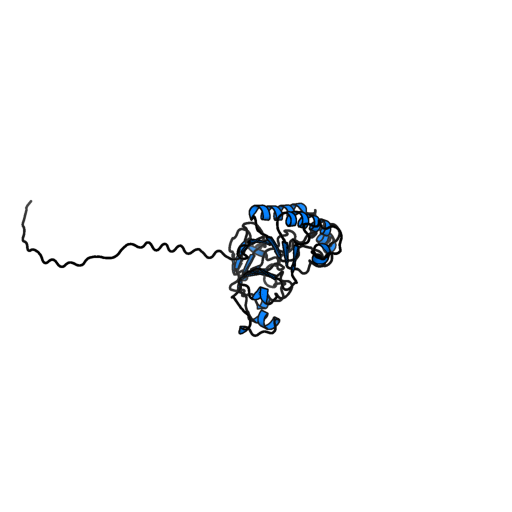? -1.278 12.104 15.074 1.00 91.06 118 GLU A CA 1
ATOM 838 C C . GLU A 1 118 ? -0.972 10.953 16.036 1.00 91.06 118 GLU A C 1
ATOM 840 O O . GLU A 1 118 ? -1.252 9.799 15.720 1.00 91.06 118 GLU A O 1
ATOM 845 N N . ALA A 1 119 ? -0.393 11.257 17.199 1.00 90.06 119 ALA A N 1
ATOM 846 C CA . ALA A 1 119 ? -0.098 10.243 18.202 1.00 90.06 119 ALA A CA 1
ATOM 847 C C . ALA A 1 119 ? -1.394 9.648 18.772 1.00 90.06 119 ALA A C 1
ATOM 849 O O . ALA A 1 119 ? -1.503 8.428 18.840 1.00 90.06 119 ALA A O 1
ATOM 850 N N . ASP A 1 120 ? -2.385 10.493 19.080 1.00 91.50 120 ASP A N 1
ATOM 851 C CA . ASP A 1 120 ? -3.715 10.065 19.543 1.00 91.50 120 ASP A CA 1
ATOM 852 C C . ASP A 1 120 ? -4.412 9.194 18.473 1.00 91.50 120 ASP A C 1
ATOM 854 O O . ASP A 1 120 ? -4.890 8.097 18.760 1.00 91.50 120 ASP A O 1
ATOM 858 N N . GLU A 1 121 ? -4.356 9.656 17.216 1.00 95.31 121 GLU A N 1
ATOM 859 C CA . GLU A 1 121 ? -4.386 8.865 15.981 1.00 95.31 121 GLU A CA 1
ATOM 860 C C . GLU A 1 121 ? -3.984 7.390 16.131 1.00 95.31 121 GLU A C 1
ATOM 862 O O . GLU A 1 121 ? -4.785 6.444 16.091 1.00 95.31 121 GLU A O 1
ATOM 867 N N . LEU A 1 122 ? -2.667 7.229 16.179 1.00 93.75 122 LEU A N 1
ATOM 868 C CA . LEU A 1 122 ? -1.981 5.952 16.120 1.00 93.75 122 LEU A CA 1
ATOM 869 C C . LEU A 1 122 ? -2.283 5.099 17.347 1.00 93.75 122 LEU A C 1
ATOM 871 O O . LEU A 1 122 ? -2.497 3.901 17.186 1.00 93.75 122 LEU A O 1
ATOM 875 N N . ASP A 1 123 ? -2.349 5.701 18.537 1.00 91.12 123 ASP A N 1
ATOM 876 C CA . ASP A 1 123 ? -2.681 5.013 19.786 1.00 91.12 123 ASP A CA 1
ATOM 877 C C . ASP A 1 123 ? -4.068 4.351 19.671 1.00 91.12 123 ASP A C 1
ATOM 879 O O . ASP A 1 123 ? -4.214 3.148 19.906 1.00 91.12 123 ASP A O 1
ATOM 883 N N . GLU A 1 124 ? -5.090 5.100 19.236 1.00 94.19 124 GLU A N 1
ATOM 884 C CA . GLU A 1 124 ? -6.450 4.573 19.079 1.00 94.19 124 GLU A CA 1
ATOM 885 C C . GLU A 1 124 ? -6.556 3.529 17.956 1.00 94.19 124 GLU A C 1
ATOM 887 O O . GLU A 1 124 ? -7.313 2.558 18.066 1.00 94.19 124 GLU A O 1
ATOM 892 N N . LEU A 1 125 ? -5.835 3.735 16.850 1.00 96.19 125 LEU A N 1
ATOM 893 C CA . LEU A 1 125 ? -5.797 2.801 15.729 1.00 96.19 125 LEU A CA 1
ATOM 894 C C . LEU A 1 125 ? -5.148 1.477 16.125 1.00 96.19 125 LEU A C 1
ATOM 896 O O . LEU A 1 125 ? -5.746 0.418 15.926 1.00 96.19 125 LEU A O 1
ATOM 900 N N . LEU A 1 126 ? -3.929 1.538 16.661 1.00 93.50 126 LEU A N 1
ATOM 901 C CA . LEU A 1 126 ? -3.142 0.364 17.006 1.00 93.50 126 LEU A CA 1
ATOM 902 C C . LEU A 1 126 ? -3.806 -0.408 18.137 1.00 93.50 126 LEU A C 1
ATOM 904 O O . LEU A 1 126 ? -3.910 -1.620 18.010 1.00 93.50 126 LEU A O 1
ATOM 908 N N . ALA A 1 127 ? -4.348 0.252 19.165 1.00 91.19 127 ALA A N 1
ATOM 909 C CA . ALA A 1 127 ? -5.126 -0.438 20.194 1.00 91.19 127 ALA A CA 1
ATOM 910 C C . ALA A 1 127 ? -6.286 -1.239 19.574 1.00 91.19 127 ALA A C 1
ATOM 912 O O . ALA A 1 127 ? -6.408 -2.442 19.794 1.00 91.19 127 ALA A O 1
ATOM 913 N N . ALA A 1 128 ? -7.088 -0.610 18.708 1.00 94.44 128 ALA A N 1
ATOM 914 C CA . ALA A 1 128 ? -8.247 -1.267 18.109 1.00 94.44 128 ALA A CA 1
ATOM 915 C C . ALA A 1 128 ? -7.887 -2.406 17.136 1.00 94.44 128 ALA A C 1
ATOM 917 O O . ALA A 1 128 ? -8.636 -3.380 17.021 1.00 94.44 128 ALA A O 1
ATOM 918 N N . VAL A 1 129 ? -6.793 -2.279 16.382 1.00 96.19 129 VAL A N 1
ATOM 919 C CA . VAL A 1 129 ? -6.364 -3.309 15.424 1.00 96.19 129 VAL A CA 1
ATOM 920 C C . VAL A 1 129 ? -5.639 -4.444 16.134 1.00 96.19 129 VAL A C 1
ATOM 922 O O . VAL A 1 129 ? -5.950 -5.606 15.874 1.00 96.19 129 VAL A O 1
ATOM 925 N N . LEU A 1 130 ? -4.711 -4.118 17.036 1.00 93.38 130 LEU A N 1
ATOM 926 C CA . LEU A 1 130 ? -3.896 -5.100 17.738 1.00 93.38 130 LEU A CA 1
ATOM 927 C C . LEU A 1 130 ? -4.726 -5.956 18.689 1.00 93.38 130 LEU A C 1
ATOM 929 O O . LEU A 1 130 ? -4.320 -7.084 18.914 1.00 93.38 130 LEU A O 1
ATOM 933 N N . ASP A 1 131 ? -5.895 -5.510 19.161 1.00 91.19 131 ASP A N 1
ATOM 934 C CA . ASP A 1 131 ? -6.850 -6.379 19.866 1.00 91.19 131 ASP A CA 1
ATOM 935 C C . ASP A 1 131 ? -7.325 -7.546 18.975 1.00 91.19 131 ASP A C 1
ATOM 937 O O . ASP A 1 131 ? -7.545 -8.663 19.450 1.00 91.19 131 ASP A O 1
ATOM 941 N N . ARG A 1 132 ? -7.446 -7.311 17.661 1.00 94.62 132 ARG A N 1
ATOM 942 C CA . ARG A 1 132 ? -7.989 -8.261 16.680 1.00 94.62 132 ARG A CA 1
ATOM 943 C C . ARG A 1 132 ? -6.899 -9.133 16.069 1.00 94.62 132 ARG A C 1
ATOM 945 O O . ARG A 1 132 ? -6.930 -10.349 16.226 1.00 94.62 132 ARG A O 1
ATOM 952 N N . VAL A 1 133 ? -5.906 -8.521 15.425 1.00 96.75 133 VAL A N 1
ATOM 953 C CA . VAL A 1 133 ? -4.899 -9.216 14.605 1.00 96.75 133 VAL A CA 1
ATOM 954 C C . VAL A 1 133 ? -3.499 -8.627 14.815 1.00 96.75 133 VAL A C 1
ATOM 956 O O . VAL A 1 133 ? -3.376 -7.434 15.092 1.00 96.75 133 VAL A O 1
ATOM 959 N N . PRO A 1 134 ? -2.419 -9.424 14.706 1.00 95.94 134 PRO A N 1
ATOM 960 C CA . PRO A 1 134 ? -1.069 -8.876 14.618 1.00 95.94 134 PRO A CA 1
ATOM 961 C C . PRO A 1 134 ? -0.898 -7.990 13.373 1.00 95.94 134 PRO A C 1
ATOM 963 O O . PRO A 1 134 ? -1.530 -8.204 12.335 1.00 95.94 134 PRO A O 1
ATOM 966 N N . VAL A 1 135 ? -0.008 -7.006 13.481 1.00 97.12 135 VAL A N 1
ATOM 967 C CA . VAL A 1 135 ? 0.297 -6.016 12.447 1.00 97.12 135 VAL A CA 1
ATOM 968 C C . VAL A 1 135 ? 1.760 -6.130 12.038 1.00 97.12 135 VAL A C 1
ATOM 970 O O . VAL A 1 135 ? 2.658 -6.098 12.877 1.00 97.12 135 VAL A O 1
ATOM 973 N N . THR A 1 136 ? 2.007 -6.195 10.734 1.00 97.31 136 THR A N 1
ATOM 974 C CA . THR A 1 136 ? 3.319 -5.925 10.144 1.00 97.31 136 THR A CA 1
ATOM 975 C C . THR A 1 136 ? 3.282 -4.573 9.455 1.00 97.31 136 THR A C 1
ATOM 977 O O . THR A 1 136 ? 2.595 -4.404 8.450 1.00 97.31 136 THR A O 1
ATOM 980 N N . LEU A 1 137 ? 4.030 -3.614 9.986 1.00 97.69 137 LEU A N 1
ATOM 981 C CA . LEU A 1 137 ? 4.292 -2.345 9.330 1.00 97.69 137 LEU A CA 1
ATOM 982 C C . LEU A 1 137 ? 5.567 -2.476 8.502 1.00 97.69 137 LEU A C 1
ATOM 984 O O . LEU A 1 137 ? 6.653 -2.678 9.041 1.00 97.69 137 LEU A O 1
ATOM 988 N N . VAL A 1 138 ? 5.439 -2.340 7.190 1.00 97.94 138 VAL A N 1
ATOM 989 C CA . VAL A 1 138 ? 6.591 -2.165 6.315 1.00 97.94 138 VAL A CA 1
ATOM 990 C C . VAL A 1 138 ? 7.000 -0.710 6.359 1.00 97.94 138 VAL A C 1
ATOM 992 O O . VAL A 1 138 ? 6.224 0.127 5.931 1.00 97.94 138 VAL A O 1
ATOM 995 N N . ARG A 1 139 ? 8.181 -0.386 6.884 1.00 96.31 139 ARG A N 1
ATOM 996 C CA . ARG A 1 139 ? 8.552 1.009 7.155 1.00 96.31 139 ARG A CA 1
ATOM 997 C C . ARG A 1 139 ? 8.545 1.875 5.887 1.00 96.31 139 ARG A C 1
ATOM 999 O O . ARG A 1 139 ? 9.302 1.621 4.949 1.00 96.31 139 ARG A O 1
ATOM 1006 N N . GLY A 1 140 ? 7.713 2.912 5.887 1.00 96.50 140 GLY A N 1
ATOM 1007 C CA . GLY A 1 140 ? 7.725 4.023 4.937 1.00 96.50 140 GLY A CA 1
ATOM 1008 C C . GLY A 1 140 ? 8.613 5.179 5.399 1.00 96.50 140 GLY A C 1
ATOM 1009 O O . GLY A 1 140 ? 9.223 5.133 6.474 1.00 96.50 140 GLY A O 1
ATOM 1010 N N . ASN A 1 141 ? 8.708 6.233 4.588 1.00 94.56 141 ASN A N 1
ATOM 1011 C CA . ASN A 1 141 ? 9.526 7.401 4.930 1.00 94.56 141 ASN A CA 1
ATOM 1012 C C . ASN A 1 141 ? 8.901 8.269 6.032 1.00 94.56 141 ASN A C 1
ATOM 1014 O O . ASN A 1 141 ? 9.628 9.039 6.666 1.00 94.56 141 ASN A O 1
ATOM 1018 N N . HIS A 1 142 ? 7.596 8.144 6.287 1.00 92.06 142 HIS A N 1
ATOM 1019 C CA . HIS A 1 142 ? 6.918 8.862 7.367 1.00 92.06 142 HIS A CA 1
ATOM 1020 C C . HIS A 1 142 ? 6.898 8.091 8.693 1.00 92.06 142 HIS A C 1
ATOM 1022 O O . HIS A 1 142 ? 6.676 8.695 9.736 1.00 92.06 142 HIS A O 1
ATOM 1028 N N . ASP A 1 143 ? 7.231 6.799 8.702 1.00 91.31 143 ASP A N 1
ATOM 1029 C CA . ASP A 1 143 ? 7.129 5.929 9.889 1.00 91.31 143 ASP A CA 1
ATOM 1030 C C . ASP A 1 143 ? 8.310 6.044 10.870 1.00 91.31 143 ASP A C 1
ATOM 1032 O O . ASP A 1 143 ? 8.651 5.101 11.591 1.00 91.31 143 ASP A O 1
ATOM 1036 N N . GLY A 1 144 ? 8.982 7.196 10.901 1.00 85.12 144 GLY A N 1
ATOM 1037 C CA . GLY A 1 144 ? 10.012 7.460 11.904 1.00 85.12 144 GLY A CA 1
ATOM 1038 C C . GLY A 1 144 ? 9.420 7.428 13.316 1.00 85.12 144 GLY A C 1
ATOM 1039 O O . GLY A 1 144 ? 8.358 7.986 13.552 1.00 85.12 144 GLY A O 1
ATOM 1040 N N . GLY A 1 145 ? 10.083 6.782 14.277 1.00 82.31 145 GLY A N 1
ATOM 1041 C CA . GLY A 1 145 ? 9.630 6.798 15.672 1.00 82.31 145 GLY A CA 1
ATOM 1042 C C . GLY A 1 145 ? 8.491 5.832 16.008 1.00 82.31 145 GLY A C 1
ATOM 1043 O O . GLY A 1 145 ? 8.171 5.676 17.187 1.00 82.31 145 GLY A O 1
ATOM 1044 N N . VAL A 1 146 ? 7.857 5.187 15.018 1.00 84.44 146 VAL A N 1
ATOM 1045 C CA . VAL A 1 146 ? 6.739 4.256 15.260 1.00 84.44 146 VAL A CA 1
ATOM 1046 C C . VAL A 1 146 ? 7.224 3.022 16.022 1.00 84.44 146 VAL A C 1
ATOM 1048 O O . VAL A 1 146 ? 6.612 2.635 17.016 1.00 84.44 146 VAL A O 1
ATOM 1051 N N . ALA A 1 147 ? 8.351 2.434 15.611 1.00 82.75 147 ALA A N 1
ATOM 1052 C CA . ALA A 1 147 ? 8.942 1.290 16.304 1.00 82.75 147 ALA A CA 1
ATOM 1053 C C . 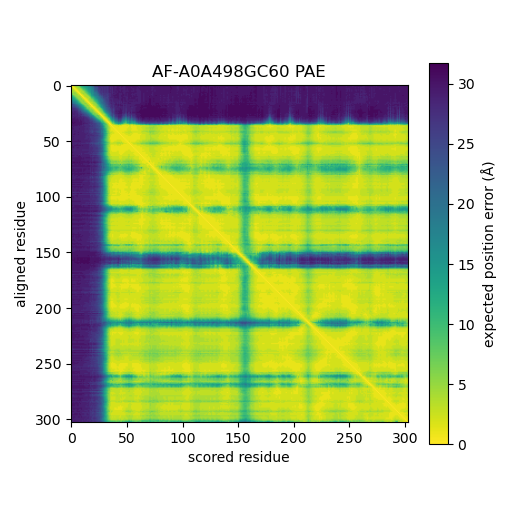ALA A 1 147 ? 9.398 1.660 17.725 1.00 82.75 147 ALA A C 1
ATOM 1055 O O . ALA A 1 147 ? 9.189 0.902 18.665 1.00 82.75 147 ALA A O 1
ATOM 1056 N N . GLU A 1 148 ? 9.971 2.848 17.907 1.00 80.88 148 GLU A N 1
ATOM 1057 C CA . GLU A 1 148 ? 10.458 3.336 19.196 1.00 80.88 148 GLU A CA 1
ATOM 1058 C C . GLU A 1 148 ? 9.331 3.670 20.177 1.00 80.88 148 GLU A C 1
ATOM 1060 O O . GLU A 1 148 ? 9.551 3.626 21.386 1.00 80.88 148 GLU A O 1
ATOM 1065 N N . ARG A 1 149 ? 8.141 4.020 19.673 1.00 77.06 149 ARG A N 1
ATOM 1066 C CA . ARG A 1 149 ? 6.958 4.327 20.487 1.00 77.06 149 ARG A CA 1
ATOM 1067 C C . ARG A 1 149 ? 6.101 3.098 20.783 1.00 77.06 149 ARG A C 1
ATOM 1069 O O . ARG A 1 149 ? 5.543 3.023 21.871 1.00 77.06 149 ARG A O 1
ATOM 1076 N N . PHE A 1 150 ? 5.974 2.186 19.820 1.00 75.19 150 PHE A N 1
ATOM 1077 C CA . PHE A 1 150 ? 4.977 1.108 19.852 1.00 75.19 150 PHE A CA 1
ATOM 1078 C C . PHE A 1 150 ? 5.549 -0.304 19.700 1.00 75.19 150 PHE A C 1
ATOM 1080 O O . PHE A 1 150 ? 4.807 -1.278 19.830 1.00 75.19 150 PHE A O 1
ATOM 1087 N N . GLY A 1 151 ? 6.828 -0.438 19.356 1.00 65.94 151 GLY A N 1
ATOM 1088 C CA . GLY A 1 151 ? 7.483 -1.733 19.217 1.00 65.94 151 GLY A CA 1
ATOM 1089 C C . GLY A 1 151 ? 7.739 -2.396 20.568 1.00 65.94 151 GLY A C 1
ATOM 1090 O O . GLY A 1 151 ? 7.738 -1.748 21.609 1.00 65.94 151 GLY A O 1
ATOM 1091 N N . SER A 1 152 ? 8.022 -3.696 20.554 1.00 58.50 152 SER A N 1
ATOM 1092 C CA . SER A 1 152 ? 8.270 -4.491 21.767 1.00 58.50 152 SER A CA 1
ATOM 1093 C C . SER A 1 152 ? 9.374 -3.935 22.679 1.00 58.50 152 SER A C 1
ATOM 1095 O O . SER A 1 152 ? 9.349 -4.176 23.884 1.00 58.50 152 SER A O 1
ATOM 1097 N N . ASP A 1 153 ? 10.321 -3.180 22.111 1.00 54.53 153 ASP A N 1
ATOM 1098 C CA . ASP A 1 153 ? 11.484 -2.612 22.803 1.00 54.53 153 ASP A CA 1
ATOM 1099 C C . ASP A 1 153 ? 11.305 -1.127 23.176 1.00 54.53 153 ASP A C 1
ATOM 1101 O O . ASP A 1 153 ? 12.242 -0.491 23.673 1.00 54.53 153 ASP A O 1
ATOM 1105 N N . SER A 1 154 ? 10.119 -0.544 22.948 1.00 53.09 154 SER A N 1
ATOM 1106 C CA . SER A 1 154 ? 9.833 0.844 23.305 1.00 53.09 154 SER A CA 1
ATOM 1107 C C . SER A 1 154 ? 9.898 1.011 24.824 1.00 53.09 154 SER A C 1
ATOM 1109 O O . SER A 1 154 ? 8.975 0.653 25.549 1.00 53.09 154 SER A O 1
ATOM 1111 N N . GLY A 1 155 ? 10.972 1.615 25.337 1.00 46.59 155 GLY A N 1
ATOM 1112 C CA . GLY A 1 155 ? 11.069 2.049 26.739 1.00 46.59 155 GLY A CA 1
ATOM 1113 C C . GLY A 1 155 ? 10.071 3.159 27.123 1.00 46.59 155 GLY A C 1
ATOM 1114 O O . GLY A 1 155 ? 10.164 3.713 28.219 1.00 46.59 155 GLY A O 1
ATOM 1115 N N . ALA A 1 156 ? 9.152 3.513 26.219 1.00 44.84 156 ALA A N 1
ATOM 1116 C CA . ALA A 1 156 ? 8.017 4.389 26.450 1.00 44.84 156 ALA A CA 1
ATOM 1117 C C . ALA A 1 156 ? 6.922 3.609 27.197 1.00 44.84 156 ALA A C 1
ATOM 1119 O O . ALA A 1 156 ? 6.534 2.514 26.802 1.00 44.84 156 ALA A O 1
ATOM 1120 N N . GLY A 1 157 ? 6.490 4.153 28.334 1.00 44.22 157 GLY A N 1
ATOM 1121 C CA . GLY A 1 157 ? 5.638 3.466 29.299 1.00 44.22 157 GLY A CA 1
ATOM 1122 C C . GLY A 1 157 ? 4.319 2.920 28.743 1.00 44.22 157 GLY A C 1
ATOM 1123 O O . GLY A 1 157 ? 3.698 3.507 27.866 1.00 44.22 157 GLY A O 1
ATOM 1124 N N . GLU A 1 158 ? 3.900 1.811 29.353 1.00 44.66 158 GLU A N 1
ATOM 1125 C CA . GLU A 1 158 ? 2.529 1.288 29.406 1.00 44.66 158 GLU A CA 1
ATOM 1126 C C . GLU A 1 158 ? 1.778 1.154 28.068 1.00 44.66 158 GLU A C 1
ATOM 1128 O O . GLU A 1 158 ? 0.572 1.386 28.010 1.00 44.66 158 GLU A O 1
ATOM 1133 N N . ALA A 1 159 ? 2.418 0.645 27.010 1.00 47.34 159 ALA A N 1
ATOM 1134 C CA . ALA A 1 159 ? 1.644 -0.207 26.106 1.00 47.34 159 ALA A CA 1
ATOM 1135 C C . ALA A 1 159 ? 1.097 -1.377 26.956 1.00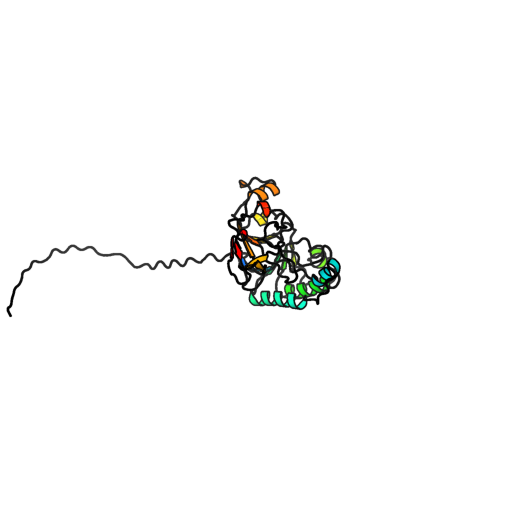 47.34 159 ALA A C 1
ATOM 1137 O O . ALA A 1 159 ? 1.886 -1.993 27.685 1.00 47.34 159 ALA A O 1
ATOM 1138 N N . PRO A 1 160 ? -0.220 -1.679 26.945 1.00 47.78 160 PRO A N 1
ATOM 1139 C CA . PRO A 1 160 ? -0.754 -2.820 27.677 1.00 47.78 160 PRO A CA 1
ATOM 1140 C C . PRO A 1 160 ? 0.074 -4.053 27.317 1.00 47.78 160 PRO A C 1
ATOM 1142 O O . PRO A 1 160 ? 0.268 -4.339 26.133 1.00 47.78 160 PRO A O 1
ATOM 1145 N N . SER A 1 161 ? 0.589 -4.747 28.332 1.00 52.25 161 SER A N 1
ATOM 1146 C CA . SER A 1 161 ? 1.595 -5.818 28.231 1.00 52.25 161 SER A CA 1
ATOM 1147 C C . SER A 1 161 ? 1.277 -6.922 27.215 1.00 52.25 161 SER A C 1
ATOM 1149 O O . SER A 1 161 ? 2.171 -7.665 26.818 1.00 52.25 161 SER A O 1
ATOM 1151 N N . ASP A 1 162 ? 0.021 -7.018 26.783 1.00 58.03 162 ASP A N 1
ATOM 1152 C CA . ASP A 1 162 ? -0.496 -8.067 25.911 1.00 58.03 162 ASP A CA 1
ATOM 1153 C C . ASP A 1 162 ? -0.323 -7.742 24.407 1.00 58.03 162 ASP A C 1
ATOM 1155 O O . ASP A 1 162 ? -0.395 -8.644 23.572 1.00 58.03 162 ASP A O 1
ATOM 1159 N N . HIS A 1 163 ? -0.035 -6.482 24.042 1.00 64.75 163 HIS A N 1
ATOM 1160 C CA . HIS A 1 163 ? 0.076 -6.032 22.641 1.00 64.75 163 HIS A CA 1
ATOM 1161 C C . HIS A 1 163 ? 1.504 -5.823 22.131 1.00 64.75 163 HIS A C 1
ATOM 1163 O O . HIS A 1 163 ? 1.710 -5.805 20.917 1.00 64.75 163 HIS A O 1
ATOM 1169 N N . ALA A 1 164 ? 2.491 -5.717 23.025 1.00 59.84 164 ALA A N 1
ATOM 1170 C CA . ALA A 1 164 ? 3.876 -5.379 22.677 1.00 59.84 164 ALA A CA 1
ATOM 1171 C C . ALA A 1 164 ? 4.510 -6.337 21.646 1.00 59.84 164 ALA A C 1
ATOM 1173 O O . ALA A 1 164 ? 5.362 -5.933 20.866 1.00 59.84 164 ALA A O 1
ATOM 1174 N N . ASN A 1 165 ? 4.042 -7.589 21.578 1.00 72.31 165 ASN A N 1
ATOM 1175 C CA . ASN A 1 165 ? 4.5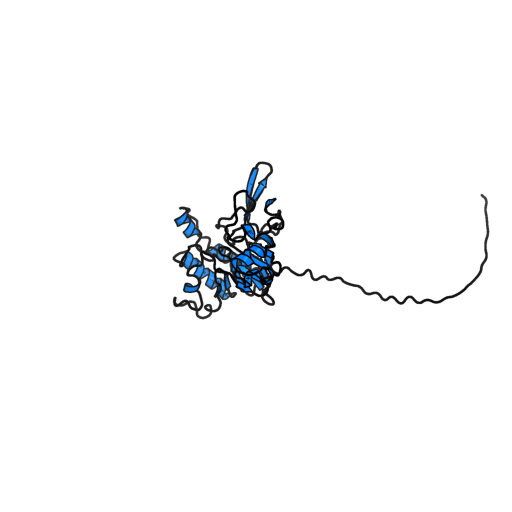44 -8.602 20.640 1.00 72.31 165 ASN A CA 1
ATOM 1176 C C . ASN A 1 165 ? 3.684 -8.769 19.375 1.00 72.31 165 ASN A C 1
ATOM 1178 O O . ASN A 1 165 ? 3.909 -9.696 18.598 1.00 72.31 165 ASN A O 1
ATOM 1182 N N . ARG A 1 166 ? 2.663 -7.924 19.180 1.00 88.88 166 ARG A N 1
ATOM 1183 C CA . ARG A 1 166 ? 1.718 -8.027 18.057 1.00 88.88 166 ARG A CA 1
ATOM 1184 C C . ARG A 1 166 ? 1.978 -6.999 16.955 1.00 88.88 166 ARG A C 1
ATOM 1186 O O . ARG A 1 166 ? 1.347 -7.107 15.911 1.00 88.88 166 ARG A O 1
ATOM 1193 N N . LEU A 1 167 ? 2.899 -6.053 17.150 1.00 91.56 167 LEU A N 1
ATOM 1194 C CA . LEU A 1 167 ? 3.368 -5.126 16.117 1.00 91.56 167 LEU A CA 1
ATOM 1195 C C . LEU A 1 167 ? 4.809 -5.467 15.724 1.00 91.56 167 LEU A C 1
ATOM 1197 O O . LEU A 1 167 ? 5.709 -5.466 16.558 1.00 91.56 167 LEU A O 1
ATOM 1201 N N . SER A 1 168 ? 5.034 -5.726 14.441 1.00 92.31 168 SER A N 1
ATOM 1202 C CA . SER A 1 168 ? 6.369 -5.884 13.861 1.00 92.31 168 SER A CA 1
ATOM 1203 C C . SER A 1 168 ? 6.605 -4.786 12.837 1.00 92.31 168 SER A C 1
ATOM 1205 O O . SER A 1 168 ? 5.785 -4.608 11.940 1.00 92.31 168 SER A O 1
ATOM 1207 N N . VAL A 1 169 ? 7.722 -4.071 12.945 1.00 93.44 169 VAL A N 1
ATOM 1208 C CA . VAL A 1 169 ? 8.116 -3.032 11.985 1.00 93.44 169 VAL A CA 1
ATOM 1209 C C . VAL A 1 169 ? 9.328 -3.536 11.206 1.00 93.44 169 VAL A C 1
ATOM 1211 O O . VAL A 1 169 ? 10.316 -3.932 11.821 1.00 93.44 169 VAL A O 1
ATOM 1214 N N . SER A 1 170 ? 9.248 -3.581 9.875 1.00 94.88 170 SER A N 1
ATOM 1215 C CA . SER A 1 170 ? 10.384 -3.973 9.032 1.00 94.88 170 SER A CA 1
ATOM 1216 C C . SER A 1 170 ? 11.364 -2.816 8.838 1.00 94.88 170 SER A C 1
ATOM 1218 O O . SER A 1 170 ? 11.050 -1.655 9.088 1.00 94.88 170 SER A O 1
ATOM 1220 N N . GLU A 1 171 ? 12.530 -3.119 8.277 1.00 94.50 171 GLU A N 1
ATOM 1221 C CA . GLU A 1 171 ? 13.385 -2.098 7.670 1.00 94.50 171 GLU A CA 1
ATOM 1222 C C . GLU A 1 171 ? 12.760 -1.553 6.371 1.00 94.50 171 GLU A C 1
ATOM 1224 O O . GLU A 1 171 ? 11.866 -2.174 5.786 1.00 94.50 171 GLU A O 1
ATOM 1229 N N . SER A 1 172 ? 13.257 -0.410 5.880 1.00 95.38 172 SER A N 1
ATOM 1230 C CA . SER A 1 172 ? 12.755 0.239 4.651 1.00 95.38 172 SER A CA 1
ATOM 1231 C C . SER A 1 172 ? 12.925 -0.610 3.383 1.00 95.38 172 SER A C 1
ATOM 1233 O O . SER A 1 172 ? 12.187 -0.434 2.415 1.00 95.38 172 SER A O 1
ATOM 1235 N N . GLY A 1 173 ? 13.863 -1.566 3.390 1.00 97.31 173 GLY A N 1
ATOM 1236 C CA . GLY A 1 173 ? 14.029 -2.552 2.314 1.00 97.31 173 GLY A CA 1
ATOM 1237 C C . GLY A 1 173 ? 12.858 -3.535 2.189 1.00 97.31 173 GLY A C 1
ATOM 1238 O O . GLY A 1 173 ? 12.777 -4.256 1.199 1.00 97.31 173 GLY A O 1
ATOM 1239 N N . GLY A 1 174 ? 11.933 -3.545 3.150 1.00 98.25 174 GLY A N 1
ATOM 1240 C CA . GLY A 1 174 ? 10.756 -4.399 3.129 1.00 98.25 174 GLY A CA 1
ATOM 1241 C C . GLY A 1 174 ? 10.941 -5.724 3.861 1.00 98.25 174 GLY A C 1
ATOM 1242 O O . GLY A 1 174 ? 11.890 -5.912 4.619 1.00 98.25 174 GLY A O 1
ATOM 1243 N N . VAL A 1 175 ? 9.984 -6.625 3.658 1.00 98.50 175 VAL A N 1
ATOM 1244 C CA . VAL A 1 175 ? 9.955 -7.963 4.256 1.00 98.50 175 VAL A CA 1
ATOM 1245 C C . VAL A 1 175 ? 9.286 -8.950 3.305 1.00 98.50 175 VAL A C 1
ATOM 1247 O O . VAL A 1 175 ? 8.302 -8.616 2.642 1.00 98.50 175 VAL A O 1
ATOM 1250 N N . ARG A 1 176 ? 9.783 -10.188 3.257 1.00 98.38 176 ARG A N 1
ATOM 1251 C CA . ARG A 1 176 ? 9.116 -11.301 2.570 1.00 98.38 176 ARG A CA 1
ATOM 1252 C C . ARG A 1 176 ? 8.341 -12.157 3.566 1.00 98.38 176 ARG A C 1
ATOM 1254 O O . ARG A 1 176 ? 8.907 -12.641 4.541 1.00 98.38 176 ARG A O 1
ATOM 1261 N N . LEU A 1 177 ? 7.062 -12.406 3.285 1.00 97.94 177 LEU A N 1
ATOM 1262 C CA . LEU A 1 177 ? 6.236 -13.371 4.013 1.00 97.94 177 LEU A CA 1
ATOM 1263 C C . LEU A 1 177 ? 5.770 -14.464 3.044 1.00 97.94 177 LEU A C 1
ATOM 1265 O O . LEU A 1 177 ? 4.926 -14.251 2.171 1.00 97.94 177 LEU A O 1
ATOM 1269 N N . GLY A 1 178 ? 6.356 -15.654 3.175 1.00 96.38 178 GLY A N 1
ATOM 1270 C CA . GLY A 1 178 ? 6.100 -16.771 2.267 1.00 96.38 178 GLY A CA 1
ATOM 1271 C C . GLY A 1 178 ? 6.526 -16.443 0.832 1.00 96.38 178 GLY A C 1
ATOM 1272 O O . GLY A 1 178 ? 7.709 -16.276 0.545 1.00 96.38 178 GLY A O 1
ATOM 1273 N N . ARG A 1 179 ? 5.555 -16.374 -0.081 1.00 97.94 179 ARG A N 1
ATOM 1274 C CA . ARG A 1 179 ? 5.774 -16.115 -1.517 1.00 97.94 179 ARG A CA 1
ATOM 1275 C C . ARG A 1 179 ? 5.557 -14.650 -1.914 1.00 97.94 179 ARG A C 1
ATOM 1277 O O . ARG A 1 179 ? 5.669 -14.329 -3.092 1.00 97.94 179 ARG A O 1
ATOM 1284 N N . VAL A 1 180 ? 5.226 -13.782 -0.954 1.00 98.81 180 VAL A N 1
ATOM 1285 C CA . VAL A 1 180 ? 4.887 -12.375 -1.199 1.00 98.81 180 VAL A CA 1
ATOM 1286 C C . VAL A 1 180 ? 5.901 -11.467 -0.506 1.00 98.81 180 VAL A C 1
ATOM 1288 O O . VAL A 1 180 ? 6.119 -11.571 0.703 1.00 98.81 180 VAL A O 1
ATOM 1291 N N . GLY A 1 181 ? 6.510 -10.578 -1.282 1.00 98.75 181 GLY A N 1
ATOM 1292 C CA . GLY A 1 181 ? 7.373 -9.504 -0.814 1.00 98.75 181 GLY A CA 1
ATOM 1293 C C . GLY A 1 181 ? 6.563 -8.233 -0.581 1.00 98.75 181 GLY A C 1
ATOM 1294 O O . GLY A 1 181 ? 5.658 -7.916 -1.350 1.00 98.75 181 GLY A O 1
ATOM 1295 N N . PHE A 1 182 ? 6.880 -7.495 0.475 1.00 98.88 182 PHE A N 1
ATOM 1296 C CA . PHE A 1 182 ? 6.215 -6.246 0.825 1.00 98.88 182 PHE A CA 1
ATOM 1297 C C . PHE A 1 182 ? 7.262 -5.152 1.012 1.00 98.88 182 PHE A C 1
ATOM 1299 O O . PHE A 1 182 ? 8.175 -5.303 1.820 1.00 98.88 182 PHE A O 1
ATOM 1306 N N . VAL A 1 183 ? 7.121 -4.042 0.291 1.00 98.75 183 VAL A N 1
ATOM 1307 C CA . VAL A 1 183 ? 8.003 -2.869 0.376 1.00 98.75 183 VAL A CA 1
ATOM 1308 C C . VAL A 1 183 ? 7.152 -1.605 0.326 1.00 98.75 183 VAL A C 1
ATOM 1310 O O . VAL A 1 183 ? 6.129 -1.588 -0.345 1.00 98.75 183 VAL A O 1
ATOM 1313 N N . HIS A 1 184 ? 7.529 -0.528 1.014 1.00 98.50 184 HIS A N 1
ATOM 1314 C CA . HIS A 1 184 ? 6.783 0.726 0.861 1.00 98.50 184 HIS A CA 1
ATOM 1315 C C . HIS A 1 184 ? 7.011 1.324 -0.536 1.00 98.50 184 HIS A C 1
ATOM 1317 O O . HIS A 1 184 ? 6.051 1.557 -1.259 1.00 98.50 184 HIS A O 1
ATOM 1323 N N . GLY A 1 185 ? 8.276 1.495 -0.947 1.00 97.62 185 GLY A N 1
ATOM 1324 C CA . GLY A 1 185 ? 8.634 1.962 -2.295 1.00 97.62 185 GLY A CA 1
ATOM 1325 C C . GLY A 1 185 ? 9.576 3.167 -2.348 1.00 97.62 185 GLY A C 1
ATOM 1326 O O . GLY A 1 185 ? 10.250 3.366 -3.353 1.00 97.62 185 GLY A O 1
ATOM 1327 N N . HIS A 1 186 ? 9.691 3.929 -1.255 1.00 97.31 186 HIS A N 1
ATOM 1328 C CA . HIS A 1 186 ? 10.593 5.089 -1.157 1.00 97.31 186 HIS A CA 1
ATOM 1329 C C . HIS A 1 186 ? 12.094 4.739 -1.244 1.00 97.31 186 HIS A C 1
ATOM 1331 O O . HIS A 1 186 ? 12.930 5.604 -1.503 1.00 97.31 186 HIS A O 1
ATOM 1337 N N . THR A 1 187 ? 12.449 3.472 -1.017 1.00 97.06 187 THR A N 1
ATOM 1338 C CA . THR A 1 187 ? 13.807 2.926 -1.143 1.00 97.06 187 THR A CA 1
ATOM 1339 C C . THR A 1 187 ? 13.801 1.664 -1.991 1.00 97.06 187 THR A C 1
ATOM 1341 O O . THR A 1 187 ? 12.755 1.061 -2.231 1.00 97.06 187 THR A O 1
ATOM 1344 N N . TRP A 1 188 ? 14.990 1.232 -2.406 1.00 98.25 188 TRP A N 1
ATOM 1345 C CA . TRP A 1 188 ? 15.172 -0.048 -3.079 1.00 98.25 188 TRP A CA 1
ATOM 1346 C C . TRP A 1 188 ? 14.760 -1.224 -2.176 1.00 98.25 188 TRP A C 1
ATOM 1348 O O . TRP A 1 188 ? 15.127 -1.227 -0.995 1.00 98.25 188 TRP A O 1
ATOM 1358 N N . PRO A 1 189 ? 14.016 -2.211 -2.706 1.00 98.12 189 PRO A N 1
ATOM 1359 C CA . PRO A 1 189 ? 13.657 -3.413 -1.964 1.00 98.12 189 PRO A CA 1
ATOM 1360 C C . PRO A 1 189 ? 14.889 -4.270 -1.646 1.00 98.12 189 PRO A C 1
ATOM 1362 O O . PRO A 1 189 ? 15.885 -4.267 -2.373 1.00 98.12 189 PRO A O 1
ATOM 1365 N N . SER A 1 190 ? 14.813 -5.028 -0.555 1.00 98.44 190 SER A N 1
ATOM 1366 C CA . SER A 1 190 ? 15.815 -6.027 -0.202 1.00 98.44 190 SER A CA 1
ATOM 1367 C C . SER A 1 190 ? 15.799 -7.192 -1.195 1.00 98.44 190 SER A C 1
ATOM 1369 O O . SER A 1 190 ? 14.805 -7.448 -1.880 1.00 98.44 190 SER A O 1
ATOM 1371 N N . ARG A 1 191 ? 16.908 -7.939 -1.242 1.00 98.25 191 ARG A N 1
ATOM 1372 C CA . ARG A 1 191 ? 17.042 -9.136 -2.082 1.00 98.25 191 ARG A CA 1
ATOM 1373 C C . ARG A 1 191 ? 15.898 -10.131 -1.858 1.00 98.25 191 ARG A C 1
ATOM 1375 O O . ARG A 1 191 ? 15.279 -10.575 -2.813 1.00 98.25 191 ARG A O 1
ATOM 1382 N N . GLU A 1 192 ? 15.572 -10.419 -0.599 1.00 98.19 192 GLU A N 1
ATOM 1383 C CA . GLU A 1 192 ? 14.485 -11.345 -0.261 1.00 98.19 192 GLU A CA 1
ATOM 1384 C C . GLU A 1 192 ? 13.123 -10.889 -0.810 1.00 98.19 192 GLU A C 1
ATOM 1386 O O . GLU A 1 192 ? 12.334 -11.726 -1.236 1.00 98.19 192 GLU A O 1
ATOM 1391 N N . VAL A 1 193 ? 12.843 -9.581 -0.844 1.00 98.62 193 VAL A N 1
ATOM 1392 C CA . VAL A 1 193 ? 11.575 -9.052 -1.361 1.00 98.62 193 VAL A CA 1
ATOM 1393 C C . VAL A 1 193 ? 11.477 -9.274 -2.865 1.00 98.62 193 VAL A C 1
ATOM 1395 O O . VAL A 1 193 ? 10.449 -9.762 -3.324 1.00 98.62 193 VAL A O 1
ATOM 1398 N N . VAL A 1 194 ? 12.529 -8.964 -3.628 1.00 98.19 194 VAL A N 1
ATOM 1399 C CA . VAL A 1 194 ? 12.506 -9.104 -5.098 1.00 98.19 194 VAL A CA 1
ATOM 1400 C C . VAL A 1 194 ? 12.592 -10.553 -5.573 1.00 98.19 194 VAL A C 1
ATOM 1402 O O . VAL A 1 194 ? 12.099 -10.863 -6.647 1.00 98.19 194 VAL A O 1
ATOM 1405 N N . GLU A 1 195 ? 13.139 -11.454 -4.757 1.00 98.38 195 GLU A N 1
ATOM 1406 C CA . GLU A 1 195 ? 13.127 -12.909 -4.989 1.00 98.38 195 GLU A CA 1
ATOM 1407 C C . GLU A 1 195 ? 11.784 -13.560 -4.575 1.00 98.38 195 GLU A C 1
ATOM 1409 O O . GLU A 1 195 ? 11.712 -14.760 -4.303 1.00 98.38 195 GLU A O 1
ATOM 1414 N N . SER A 1 196 ? 10.709 -12.776 -4.450 1.00 98.44 196 SER A N 1
ATOM 1415 C CA . SER A 1 196 ? 9.340 -13.264 -4.223 1.00 98.44 196 SER A CA 1
ATOM 1416 C C . SER A 1 196 ? 8.599 -13.461 -5.547 1.00 98.44 196 SER A C 1
ATOM 1418 O O . SER A 1 196 ? 9.048 -13.002 -6.589 1.00 98.44 196 SER A O 1
ATOM 1420 N N . ASP A 1 197 ? 7.423 -14.089 -5.512 1.00 98.50 197 ASP A N 1
ATOM 1421 C CA . ASP A 1 197 ? 6.609 -14.283 -6.723 1.00 98.50 197 ASP A CA 1
ATOM 1422 C C . ASP A 1 197 ? 5.675 -13.095 -6.990 1.00 98.50 197 ASP A C 1
ATOM 1424 O O . ASP A 1 197 ? 5.229 -12.864 -8.111 1.00 98.50 197 ASP A O 1
ATOM 1428 N N . VAL A 1 198 ? 5.333 -12.354 -5.934 1.00 98.75 198 VAL A N 1
ATOM 1429 C CA . VAL A 1 198 ? 4.577 -11.101 -6.003 1.00 98.75 198 VAL A CA 1
ATOM 1430 C C . VAL A 1 198 ? 5.234 -10.092 -5.075 1.00 98.75 198 VAL A C 1
ATOM 1432 O O . VAL A 1 198 ? 5.551 -10.427 -3.933 1.00 98.75 198 VAL A O 1
ATOM 1435 N N . VAL A 1 199 ? 5.395 -8.857 -5.542 1.00 98.81 199 VAL A N 1
ATOM 1436 C CA . VAL A 1 199 ? 5.877 -7.723 -4.748 1.00 98.81 199 VAL A CA 1
ATOM 1437 C C . VAL A 1 199 ? 4.743 -6.717 -4.582 1.00 98.81 199 VAL A C 1
ATOM 1439 O O . VAL A 1 199 ? 4.286 -6.116 -5.549 1.00 98.81 199 VAL A O 1
ATOM 1442 N N . CYS A 1 200 ? 4.290 -6.514 -3.351 1.00 98.81 200 CYS A N 1
ATOM 1443 C CA . CYS A 1 200 ? 3.315 -5.491 -2.992 1.00 98.81 200 CYS A CA 1
ATOM 1444 C C . CYS A 1 200 ? 4.021 -4.188 -2.602 1.00 98.81 200 CYS A C 1
ATOM 1446 O O . CYS A 1 200 ? 4.928 -4.206 -1.764 1.00 98.81 200 CYS A O 1
ATOM 1448 N N . MET A 1 201 ? 3.562 -3.069 -3.163 1.00 98.50 201 MET A N 1
ATOM 1449 C CA . MET A 1 201 ? 4.164 -1.745 -2.983 1.00 98.50 201 MET A CA 1
ATOM 1450 C C . MET A 1 201 ? 3.120 -0.660 -2.676 1.00 98.50 201 MET A C 1
ATOM 1452 O O . MET A 1 201 ? 2.029 -0.706 -3.231 1.00 98.50 201 MET A O 1
ATOM 1456 N N . GLY A 1 202 ? 3.441 0.297 -1.801 1.00 98.06 202 GLY A N 1
ATOM 1457 C CA . GLY A 1 202 ? 2.646 1.508 -1.532 1.00 98.06 202 GLY A CA 1
ATOM 1458 C C . GLY A 1 202 ? 3.234 2.740 -2.231 1.00 98.06 202 GLY A C 1
ATOM 1459 O O . GLY A 1 202 ? 3.626 2.644 -3.397 1.00 98.06 202 GLY A O 1
ATOM 1460 N N . HIS A 1 203 ? 3.337 3.867 -1.511 1.00 97.12 203 HIS A N 1
ATOM 1461 C CA . HIS A 1 203 ? 4.129 5.074 -1.828 1.00 97.12 203 HIS A CA 1
ATOM 1462 C C . HIS A 1 203 ? 3.685 5.900 -3.046 1.00 97.12 203 HIS A C 1
ATOM 1464 O O . HIS A 1 203 ? 3.558 7.120 -2.979 1.00 97.12 203 HIS A O 1
ATOM 1470 N N . GLU A 1 204 ? 3.428 5.259 -4.185 1.00 95.62 204 GLU A N 1
ATOM 1471 C CA . GLU A 1 204 ? 3.091 5.940 -5.438 1.00 95.62 204 GLU A CA 1
ATOM 1472 C C . GLU A 1 204 ? 1.697 6.564 -5.419 1.00 95.62 204 GLU A C 1
ATOM 1474 O O . GLU A 1 204 ? 1.402 7.458 -6.215 1.00 95.62 204 GLU A O 1
ATOM 1479 N N . HIS A 1 205 ? 0.814 6.076 -4.544 1.00 95.19 205 HIS A N 1
ATOM 1480 C CA . HIS A 1 205 ? -0.593 6.474 -4.488 1.00 95.19 205 HIS A CA 1
ATOM 1481 C C . HIS A 1 205 ? -1.231 6.497 -5.893 1.00 95.19 205 HIS A C 1
ATOM 1483 O O . HIS A 1 205 ? -1.755 7.539 -6.323 1.00 95.19 205 HIS A O 1
ATOM 1489 N N . PRO A 1 206 ? -1.146 5.383 -6.645 1.00 94.25 206 PRO A N 1
ATOM 1490 C CA . PRO A 1 206 ? -1.460 5.368 -8.064 1.00 94.25 206 PRO A CA 1
ATOM 1491 C C . PRO A 1 206 ? -2.880 5.867 -8.341 1.00 94.25 206 PRO A C 1
ATOM 1493 O O . PRO A 1 206 ? -3.877 5.425 -7.755 1.00 94.25 206 PRO A O 1
ATOM 1496 N N . ALA A 1 207 ? -2.970 6.821 -9.262 1.00 93.44 207 ALA A N 1
ATOM 1497 C CA . ALA A 1 207 ? -4.223 7.347 -9.762 1.00 93.44 207 ALA A CA 1
ATOM 1498 C C . ALA A 1 207 ? -4.149 7.563 -11.272 1.00 93.44 207 ALA A C 1
ATOM 1500 O O . ALA A 1 207 ? -3.131 7.997 -11.807 1.00 93.44 207 ALA A O 1
ATOM 1501 N N . VAL A 1 208 ? -5.259 7.312 -11.951 1.00 92.88 208 VAL A N 1
ATOM 1502 C CA . VAL A 1 208 ? -5.419 7.579 -13.379 1.00 92.88 208 VAL A CA 1
ATOM 1503 C C . VAL A 1 208 ? -6.297 8.802 -13.586 1.00 92.88 208 VAL A C 1
ATOM 1505 O O . VAL A 1 208 ? -7.237 9.064 -12.826 1.00 92.88 208 VAL A O 1
ATOM 1508 N N . ARG A 1 209 ? -5.991 9.566 -14.629 1.00 91.69 209 ARG A N 1
ATOM 1509 C CA . ARG A 1 209 ? -6.867 10.608 -15.147 1.00 91.69 209 ARG A CA 1
ATOM 1510 C C . ARG A 1 209 ? -7.713 10.002 -16.259 1.00 91.69 209 ARG A C 1
ATOM 1512 O O . ARG A 1 209 ? -7.183 9.679 -17.311 1.00 91.69 209 ARG A O 1
ATOM 1519 N N . LEU A 1 210 ? -9.012 9.860 -16.019 1.00 88.81 210 LEU A N 1
ATOM 1520 C CA . LEU A 1 210 ? -9.971 9.442 -17.037 1.00 88.81 210 LEU A CA 1
ATOM 1521 C C . LEU A 1 210 ? -10.485 10.689 -17.749 1.00 88.81 210 LEU A C 1
ATOM 1523 O O . LEU A 1 210 ? -11.155 11.515 -17.120 1.00 88.81 210 LEU A O 1
ATOM 1527 N N . GLU A 1 211 ? -10.152 10.832 -19.026 1.00 85.00 211 GLU A N 1
ATOM 1528 C CA . GLU A 1 211 ? -10.587 11.955 -19.855 1.00 85.00 211 GLU A CA 1
ATOM 1529 C C . GLU A 1 211 ? -11.765 11.572 -20.752 1.00 85.00 211 GLU A C 1
ATOM 1531 O O . GLU A 1 211 ? -11.814 10.488 -21.333 1.00 85.00 211 GLU A O 1
ATOM 1536 N N . ASP A 1 212 ? -12.736 12.474 -20.864 1.00 83.38 212 ASP A N 1
ATOM 1537 C CA . ASP A 1 212 ? -13.812 12.362 -21.837 1.00 83.38 212 ASP A CA 1
ATOM 1538 C C . ASP A 1 212 ? -13.434 12.996 -23.189 1.00 83.38 212 ASP A C 1
ATOM 1540 O O . ASP A 1 212 ? -12.427 13.689 -23.349 1.00 83.38 212 ASP A O 1
ATOM 1544 N N . THR A 1 213 ? -14.288 12.791 -24.193 1.00 77.62 213 THR A N 1
ATOM 1545 C CA . THR A 1 213 ? -14.069 13.289 -25.560 1.00 77.62 213 THR A CA 1
ATOM 1546 C C . THR A 1 213 ? -14.082 14.815 -25.690 1.00 77.62 213 THR A C 1
ATOM 1548 O O . THR A 1 213 ? -13.772 15.327 -26.764 1.00 77.62 213 THR A O 1
ATOM 1551 N N . VAL A 1 214 ? -14.492 15.550 -24.651 1.00 81.50 214 VAL A N 1
ATOM 1552 C CA . VAL A 1 214 ? -14.531 17.022 -24.636 1.00 81.50 214 VAL A CA 1
ATOM 1553 C C . VAL A 1 214 ? -13.448 17.630 -23.732 1.00 81.50 214 VAL A C 1
ATOM 1555 O O . VAL A 1 214 ? -13.412 18.850 -23.570 1.00 81.50 214 VAL A O 1
ATOM 1558 N N . GLY A 1 215 ? -12.533 16.807 -23.200 1.00 73.31 215 GLY A N 1
ATOM 1559 C CA . GLY A 1 215 ? -11.376 17.220 -22.399 1.00 73.31 215 GLY A CA 1
ATOM 1560 C C . GLY A 1 215 ? -11.646 17.344 -20.895 1.00 73.31 215 GLY A C 1
ATOM 1561 O O . GLY A 1 215 ? -10.783 17.819 -20.153 1.00 73.31 215 GLY A O 1
ATOM 1562 N N . GLY A 1 216 ? -12.827 16.935 -20.425 1.00 80.88 216 GLY A N 1
ATOM 1563 C CA . GLY A 1 216 ? -13.135 16.820 -19.004 1.00 80.88 216 GLY A CA 1
ATOM 1564 C C . GLY A 1 216 ? -12.399 15.628 -18.396 1.00 80.88 216 GLY A C 1
ATOM 1565 O O . GLY A 1 216 ? -12.545 14.506 -18.865 1.00 80.88 216 GLY A O 1
ATOM 1566 N N . GLY A 1 217 ? -11.596 15.861 -17.355 1.00 81.06 217 GLY A N 1
ATOM 1567 C CA . GLY A 1 217 ? -10.836 14.815 -16.670 1.00 81.06 217 GLY A CA 1
ATOM 1568 C C . GLY A 1 217 ? -11.347 14.563 -15.255 1.00 81.06 217 GLY A C 1
ATOM 1569 O O . GLY A 1 217 ? -11.582 15.515 -14.509 1.00 81.06 217 GLY A O 1
ATOM 1570 N N . ARG A 1 218 ? -11.457 13.293 -14.851 1.00 86.69 218 ARG A N 1
ATOM 1571 C CA . ARG A 1 218 ? -11.625 12.908 -13.441 1.00 86.69 218 ARG A CA 1
ATOM 1572 C C . ARG A 1 218 ? -10.446 12.072 -12.960 1.00 86.69 218 ARG A C 1
ATOM 1574 O O . ARG A 1 218 ? -9.933 11.238 -13.699 1.00 86.69 218 ARG A O 1
ATOM 1581 N N . LYS A 1 219 ? -10.018 12.303 -11.720 1.00 89.56 219 LYS A N 1
ATOM 1582 C CA . LYS A 1 219 ? -8.979 11.506 -11.065 1.00 89.56 219 LYS A CA 1
ATOM 1583 C C . LYS A 1 219 ? -9.632 10.318 -10.368 1.00 89.56 219 LYS A C 1
ATOM 1585 O O . LYS A 1 219 ? -10.488 10.523 -9.515 1.00 89.56 219 LYS A O 1
ATOM 1590 N N . GLU A 1 220 ? -9.176 9.114 -10.679 1.00 93.06 220 GLU A N 1
ATOM 1591 C CA . GLU A 1 220 ? -9.584 7.882 -10.005 1.00 93.06 220 GLU A CA 1
ATOM 1592 C C . GLU A 1 220 ? -8.364 7.187 -9.409 1.00 93.06 220 GLU A C 1
ATOM 1594 O O . GLU A 1 220 ? -7.328 7.089 -10.061 1.00 93.06 220 GLU A O 1
ATOM 1599 N N . ARG A 1 221 ? -8.476 6.677 -8.179 1.00 94.62 221 ARG A N 1
ATOM 1600 C CA . ARG A 1 221 ? -7.454 5.772 -7.630 1.00 94.62 221 ARG A CA 1
ATOM 1601 C C . ARG A 1 221 ? -7.469 4.466 -8.409 1.00 94.62 221 ARG 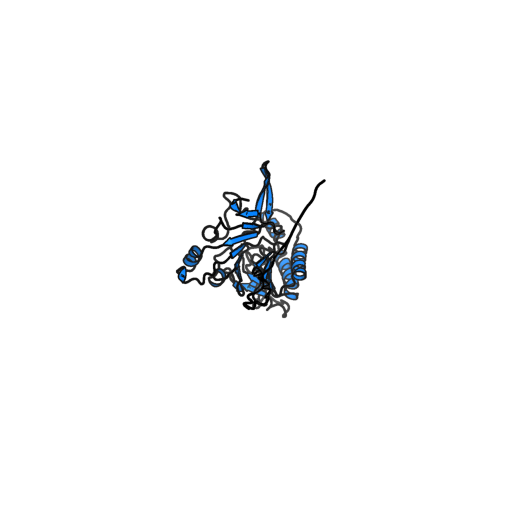A C 1
ATOM 1603 O O . ARG A 1 221 ? -8.543 3.934 -8.697 1.00 94.62 221 ARG A O 1
ATOM 1610 N N . ALA A 1 222 ? -6.287 3.942 -8.689 1.00 95.88 222 ALA A N 1
ATOM 1611 C CA . ALA A 1 222 ? -6.138 2.738 -9.482 1.00 95.88 222 ALA A CA 1
ATOM 1612 C C . ALA A 1 222 ? -5.028 1.862 -8.927 1.00 95.88 222 ALA A C 1
ATOM 1614 O O . ALA A 1 222 ? -4.021 2.368 -8.464 1.00 95.88 222 ALA A O 1
ATOM 1615 N N . TRP A 1 223 ? -5.197 0.553 -9.007 1.00 97.94 223 TRP A N 1
ATOM 1616 C CA . TRP A 1 223 ? -4.109 -0.401 -8.854 1.00 97.94 223 TRP A CA 1
ATOM 1617 C C . TRP A 1 223 ? -3.246 -0.374 -10.109 1.00 97.94 223 TRP A C 1
ATOM 1619 O O . TRP A 1 223 ? -3.796 -0.262 -11.207 1.00 97.94 223 TRP A O 1
ATOM 1629 N N . LEU A 1 224 ? -1.937 -0.562 -9.958 1.00 97.75 224 LEU A N 1
ATOM 1630 C CA . LEU A 1 224 ? -1.065 -0.957 -11.065 1.00 97.75 224 LEU A CA 1
ATOM 1631 C C . LEU A 1 224 ? -0.564 -2.376 -10.835 1.00 97.75 224 LEU A C 1
ATOM 1633 O O . LEU A 1 224 ? -0.171 -2.714 -9.717 1.00 97.75 224 LEU A O 1
ATOM 1637 N N . ARG A 1 225 ? -0.599 -3.200 -11.883 1.00 98.19 225 ARG A N 1
ATOM 1638 C CA . ARG A 1 225 ? -0.080 -4.569 -11.844 1.00 98.19 225 ARG A CA 1
ATOM 1639 C C . ARG A 1 225 ? 0.701 -4.884 -13.103 1.00 98.19 225 ARG A C 1
ATOM 1641 O O . ARG A 1 225 ? 0.166 -4.695 -14.193 1.00 98.19 225 ARG A O 1
ATOM 1648 N N . GLY A 1 226 ? 1.928 -5.364 -12.959 1.00 98.00 226 GLY A N 1
ATOM 1649 C CA . GLY A 1 226 ? 2.783 -5.665 -14.102 1.00 98.00 226 GLY A CA 1
ATOM 1650 C C . GLY A 1 226 ? 4.092 -6.338 -13.708 1.00 98.00 226 GLY A C 1
ATOM 1651 O O . GLY A 1 226 ? 4.415 -6.405 -12.521 1.00 98.00 226 GLY A O 1
ATOM 1652 N N . PRO A 1 227 ? 4.842 -6.863 -14.685 1.00 98.31 227 PRO A N 1
ATOM 1653 C CA . PRO A 1 227 ? 6.090 -7.552 -14.414 1.00 98.31 227 PRO A CA 1
ATOM 1654 C C . PRO A 1 227 ? 7.234 -6.569 -14.145 1.00 98.31 227 PRO A C 1
ATOM 1656 O O . PRO A 1 227 ? 7.241 -5.424 -14.614 1.00 98.31 227 PRO A O 1
ATOM 1659 N N . LEU A 1 228 ? 8.224 -7.056 -13.403 1.00 98.44 228 LEU A N 1
ATOM 1660 C CA . LEU A 1 228 ? 9.482 -6.364 -13.153 1.00 98.44 228 LEU A CA 1
ATOM 1661 C C . LEU A 1 228 ? 10.608 -6.919 -14.034 1.00 98.44 228 LEU A C 1
ATOM 1663 O O . LEU A 1 228 ? 10.549 -8.047 -14.519 1.00 98.44 228 LEU A O 1
ATOM 1667 N N . ARG A 1 229 ? 11.658 -6.120 -14.213 1.00 98.38 229 ARG A N 1
ATOM 1668 C CA . ARG A 1 229 ? 12.935 -6.523 -14.809 1.00 98.38 229 ARG A CA 1
ATOM 1669 C C . ARG A 1 229 ? 13.957 -6.853 -13.718 1.00 98.38 229 ARG A C 1
ATOM 1671 O O . ARG A 1 229 ? 14.062 -6.067 -12.774 1.00 98.38 229 ARG A O 1
ATOM 1678 N N . PRO A 1 230 ? 14.731 -7.944 -13.838 1.00 98.44 230 PRO A N 1
ATOM 1679 C CA . PRO A 1 230 ? 15.743 -8.298 -12.844 1.00 98.44 230 PRO A CA 1
ATOM 1680 C C . PRO A 1 230 ? 16.966 -7.372 -12.853 1.00 98.44 230 PRO A C 1
ATOM 1682 O O . PRO A 1 230 ? 17.589 -7.179 -11.809 1.00 98.44 230 PRO A O 1
ATOM 1685 N N . GLU A 1 231 ? 17.329 -6.801 -14.006 1.00 98.56 231 GLU A N 1
ATOM 1686 C CA . GLU A 1 231 ? 18.612 -6.116 -14.204 1.00 98.56 231 GLU A CA 1
ATOM 1687 C C . GLU A 1 231 ? 18.844 -4.951 -13.226 1.00 98.56 231 GLU A C 1
ATOM 1689 O O . GLU A 1 231 ? 19.904 -4.940 -12.594 1.00 98.56 231 GLU A O 1
ATOM 1694 N N . PRO A 1 232 ? 17.887 -4.020 -13.008 1.00 98.44 232 PRO A N 1
ATOM 1695 C CA . PRO A 1 232 ? 18.108 -2.899 -12.091 1.00 98.44 232 PRO A CA 1
ATOM 1696 C C . PRO A 1 232 ? 18.318 -3.351 -10.640 1.00 98.44 232 PRO A C 1
ATOM 1698 O O . PRO A 1 232 ? 19.101 -2.756 -9.901 1.00 98.44 232 PRO A O 1
ATOM 1701 N N . PHE A 1 233 ? 17.650 -4.430 -10.219 1.00 98.44 233 PHE A N 1
ATOM 1702 C CA . PHE A 1 233 ? 17.818 -4.976 -8.872 1.00 98.44 233 PHE A CA 1
ATOM 1703 C C . PHE A 1 233 ? 19.154 -5.703 -8.715 1.00 98.44 233 PHE A C 1
ATOM 1705 O O . PHE A 1 233 ? 19.803 -5.552 -7.680 1.00 98.44 233 PHE A O 1
ATOM 1712 N N . ALA A 1 234 ? 19.588 -6.456 -9.731 1.00 98.25 234 ALA A N 1
ATOM 1713 C CA . ALA A 1 234 ? 20.892 -7.117 -9.731 1.00 98.25 234 ALA A CA 1
ATOM 1714 C C . ALA A 1 234 ? 22.027 -6.091 -9.607 1.00 98.25 234 ALA A C 1
ATOM 1716 O O . ALA A 1 234 ? 22.900 -6.236 -8.750 1.00 98.25 234 ALA A O 1
ATOM 1717 N N . GLU A 1 235 ? 21.959 -5.010 -10.391 1.00 98.12 235 GLU A N 1
ATOM 1718 C CA . GLU A 1 235 ? 22.918 -3.906 -10.329 1.00 98.12 235 GLU A CA 1
ATOM 1719 C C . GLU A 1 235 ? 22.944 -3.262 -8.938 1.00 98.12 235 GLU A C 1
ATOM 1721 O O . GLU A 1 235 ? 24.006 -3.185 -8.314 1.00 98.12 235 GLU A O 1
ATOM 1726 N N . GLN A 1 236 ? 21.778 -2.884 -8.404 1.00 97.88 236 GLN A N 1
ATOM 1727 C CA . GLN A 1 236 ? 21.678 -2.262 -7.083 1.00 97.88 236 GLN A CA 1
ATOM 1728 C C . GLN A 1 236 ? 22.224 -3.161 -5.960 1.00 97.88 236 GLN A C 1
ATOM 1730 O O . GLN A 1 236 ? 22.842 -2.676 -5.006 1.00 97.88 236 GLN A O 1
ATOM 1735 N N . LEU A 1 237 ? 22.009 -4.476 -6.055 1.00 97.31 237 LEU A N 1
ATOM 1736 C CA . LEU A 1 237 ? 22.474 -5.461 -5.076 1.00 97.31 237 LEU A CA 1
ATOM 1737 C C . LEU A 1 237 ? 23.934 -5.891 -5.296 1.00 97.31 237 LEU A C 1
ATOM 1739 O O . LEU A 1 237 ? 24.470 -6.625 -4.467 1.00 97.31 237 LEU A O 1
ATOM 1743 N N . ASN A 1 238 ? 24.599 -5.399 -6.350 1.00 97.62 238 ASN A N 1
ATOM 1744 C CA . ASN A 1 238 ? 25.938 -5.815 -6.781 1.00 97.62 238 ASN A CA 1
ATOM 1745 C C . ASN A 1 238 ? 26.029 -7.332 -7.041 1.00 97.62 238 ASN A C 1
ATOM 1747 O O . ASN A 1 238 ? 26.965 -8.000 -6.594 1.00 97.62 238 ASN A O 1
ATOM 1751 N N . LEU A 1 239 ? 25.039 -7.870 -7.752 1.00 97.44 239 LEU A N 1
ATOM 1752 C CA . LEU A 1 239 ? 24.919 -9.276 -8.132 1.00 97.44 239 LEU A CA 1
ATOM 1753 C C . LEU A 1 239 ? 24.873 -9.419 -9.655 1.00 97.44 239 LEU A C 1
ATOM 1755 O O . LEU A 1 239 ? 24.507 -8.486 -10.370 1.00 97.44 239 LEU A O 1
ATOM 1759 N N . ALA A 1 240 ? 25.216 -10.605 -10.154 1.00 97.62 240 ALA A N 1
ATOM 1760 C CA . ALA A 1 240 ? 24.839 -10.988 -11.507 1.00 97.62 240 ALA A CA 1
ATOM 1761 C C . ALA A 1 240 ? 23.347 -11.380 -11.530 1.00 97.62 240 ALA A C 1
ATOM 1763 O O . ALA A 1 240 ? 22.803 -11.811 -10.512 1.00 97.62 240 ALA A O 1
ATOM 1764 N N . VAL A 1 241 ? 22.667 -11.231 -12.671 1.00 97.69 241 VAL A N 1
ATOM 1765 C CA . VAL A 1 241 ? 21.230 -11.561 -12.784 1.00 97.69 241 VAL A CA 1
ATOM 1766 C C . VAL A 1 241 ? 20.989 -13.043 -12.497 1.00 97.69 241 VAL A C 1
ATOM 1768 O O . VAL A 1 241 ? 20.029 -13.392 -11.823 1.00 97.69 241 VAL A O 1
ATOM 1771 N N . GLU A 1 242 ? 21.894 -13.908 -12.948 1.00 97.12 242 GLU A N 1
ATOM 1772 C CA . GLU A 1 242 ? 21.876 -15.349 -12.696 1.00 97.12 242 GLU A CA 1
ATOM 1773 C C . GLU A 1 242 ? 22.035 -15.735 -11.218 1.00 97.12 242 GLU A C 1
ATOM 1775 O O . GLU A 1 242 ? 21.689 -16.855 -10.845 1.00 97.12 242 GLU A O 1
ATOM 1780 N N . ASP A 1 243 ? 22.550 -14.824 -10.386 1.00 97.75 243 ASP A N 1
ATOM 1781 C CA . ASP A 1 243 ? 22.702 -15.037 -8.949 1.00 97.75 243 ASP A CA 1
ATOM 1782 C C . ASP A 1 243 ? 21.463 -14.598 -8.162 1.00 97.75 243 ASP A C 1
ATOM 1784 O O . ASP A 1 243 ? 21.407 -14.873 -6.963 1.00 97.75 243 ASP A O 1
ATOM 1788 N N . LEU A 1 244 ? 20.492 -13.915 -8.782 1.00 96.19 244 LEU A N 1
ATOM 1789 C CA . LEU A 1 244 ? 19.189 -13.638 -8.178 1.00 96.19 244 LEU A CA 1
ATOM 1790 C C . LEU A 1 244 ? 18.277 -14.851 -8.350 1.00 96.19 244 LEU A C 1
ATOM 1792 O O . LEU A 1 244 ? 18.095 -15.347 -9.462 1.00 96.19 244 LEU A O 1
ATOM 1796 N N . ASP A 1 245 ? 17.646 -15.288 -7.262 1.00 97.50 245 ASP A N 1
ATOM 1797 C CA . ASP A 1 245 ? 16.568 -16.280 -7.308 1.00 97.50 245 ASP A CA 1
ATOM 1798 C C . ASP A 1 245 ? 15.284 -15.617 -7.840 1.00 97.50 245 ASP A C 1
ATOM 1800 O O . ASP A 1 245 ? 14.345 -15.308 -7.107 1.00 97.50 245 ASP A O 1
ATOM 1804 N N . TRP A 1 246 ? 15.315 -15.269 -9.125 1.00 97.50 246 TRP A N 1
ATOM 1805 C CA . TRP A 1 246 ? 14.305 -14.464 -9.793 1.00 97.50 246 TRP A CA 1
ATOM 1806 C C . TRP A 1 246 ? 13.119 -15.326 -10.230 1.00 97.50 246 TRP A C 1
ATOM 1808 O O . TRP A 1 246 ? 13.222 -16.106 -11.176 1.00 97.50 246 TRP A O 1
ATOM 1818 N N . HIS A 1 247 ? 11.974 -15.149 -9.568 1.00 97.44 247 HIS A N 1
ATOM 1819 C CA . HIS A 1 247 ? 10.734 -15.892 -9.849 1.00 97.44 247 HIS A CA 1
ATOM 1820 C C . HIS A 1 247 ? 9.774 -15.146 -10.786 1.00 97.44 247 HIS A C 1
ATOM 1822 O O . HIS A 1 247 ? 8.570 -15.393 -10.752 1.00 97.44 247 HIS A O 1
ATOM 1828 N N . ASP A 1 248 ? 10.290 -14.217 -11.598 1.00 97.44 248 ASP A N 1
ATOM 1829 C CA . ASP A 1 248 ? 9.488 -13.328 -12.451 1.00 97.44 248 ASP A CA 1
ATOM 1830 C C . ASP A 1 248 ? 8.354 -12.613 -11.676 1.00 97.44 248 ASP A C 1
ATOM 1832 O O . ASP A 1 248 ? 7.178 -12.754 -12.028 1.00 97.44 248 ASP A O 1
ATOM 1836 N N . PRO A 1 249 ? 8.677 -11.854 -10.604 1.00 97.81 249 PRO A N 1
ATOM 1837 C CA . PRO A 1 249 ? 7.690 -11.231 -9.733 1.00 97.81 249 PRO A CA 1
ATOM 1838 C C . PRO A 1 249 ? 6.691 -10.343 -10.475 1.00 97.81 249 PRO A C 1
ATOM 1840 O O . PRO A 1 249 ? 7.059 -9.449 -11.245 1.00 97.81 249 PRO A O 1
ATOM 1843 N N . GLU A 1 250 ? 5.415 -10.507 -10.130 1.00 98.31 250 GLU A N 1
ATOM 1844 C CA . GLU A 1 250 ? 4.388 -9.504 -10.410 1.00 98.31 250 GLU A CA 1
ATOM 1845 C C . GLU A 1 250 ? 4.486 -8.374 -9.373 1.00 98.31 250 GLU A C 1
ATOM 1847 O O . GLU A 1 250 ? 4.345 -8.606 -8.171 1.00 98.31 250 GLU A O 1
ATOM 1852 N N . LEU A 1 251 ? 4.673 -7.134 -9.820 1.00 98.56 251 LEU A N 1
ATOM 1853 C CA . LEU A 1 251 ? 4.489 -5.959 -8.974 1.00 98.56 251 LEU A CA 1
ATOM 1854 C C . LEU A 1 251 ? 2.996 -5.648 -8.842 1.00 98.56 251 LEU A C 1
ATOM 1856 O O . LEU A 1 251 ? 2.290 -5.549 -9.843 1.00 98.56 251 LEU A O 1
ATOM 1860 N N . VAL A 1 252 ? 2.536 -5.407 -7.616 1.00 98.69 252 VAL A N 1
ATOM 1861 C CA . VAL A 1 252 ? 1.201 -4.891 -7.299 1.00 98.69 252 VAL A CA 1
ATOM 1862 C C . VAL A 1 252 ? 1.352 -3.594 -6.509 1.00 98.69 252 VAL A C 1
ATOM 1864 O O . VAL A 1 252 ? 1.687 -3.613 -5.325 1.00 98.69 252 VAL A O 1
ATOM 1867 N N . ILE A 1 253 ? 1.074 -2.460 -7.153 1.00 98.44 253 ILE A N 1
ATOM 1868 C CA . ILE A 1 253 ? 1.069 -1.153 -6.489 1.00 98.44 253 ILE A CA 1
ATOM 1869 C C . ILE A 1 253 ? -0.321 -0.909 -5.895 1.00 98.44 253 ILE A C 1
ATOM 1871 O O . ILE A 1 253 ? -1.321 -0.789 -6.614 1.00 98.44 253 ILE A O 1
ATOM 1875 N N . VAL A 1 254 ? -0.368 -0.867 -4.568 1.00 98.38 254 VAL A N 1
ATOM 1876 C CA . VAL A 1 254 ? -1.560 -0.706 -3.741 1.00 98.38 254 VAL A CA 1
ATOM 1877 C C . VAL A 1 254 ? -1.937 0.779 -3.681 1.00 98.38 254 VAL A C 1
ATOM 1879 O O . VAL A 1 254 ? -1.103 1.613 -3.332 1.00 98.38 254 VAL A O 1
ATOM 1882 N N . PRO A 1 255 ? -3.187 1.151 -4.009 1.00 97.50 255 PRO A N 1
ATOM 1883 C CA . PRO A 1 255 ? -3.657 2.522 -3.860 1.00 97.50 255 PRO A CA 1
ATOM 1884 C C . PRO A 1 255 ? -3.649 2.963 -2.395 1.00 97.50 255 PRO A C 1
ATOM 1886 O O . PRO A 1 255 ? -3.997 2.175 -1.515 1.00 97.50 255 PRO A O 1
ATOM 1889 N N . ALA A 1 256 ? -3.381 4.247 -2.153 1.00 97.44 256 ALA A N 1
ATOM 1890 C CA . ALA A 1 256 ? -3.439 4.821 -0.813 1.00 97.44 256 ALA A CA 1
ATOM 1891 C C . ALA A 1 256 ? -4.798 4.569 -0.138 1.00 97.44 256 ALA A C 1
ATOM 1893 O O . ALA A 1 256 ? -5.871 4.817 -0.714 1.00 97.44 256 ALA A O 1
ATOM 1894 N N . PHE A 1 257 ? -4.748 4.105 1.110 1.00 97.81 257 PHE A N 1
ATOM 1895 C CA . PHE A 1 257 ? -5.925 3.834 1.924 1.00 97.81 257 PHE A CA 1
ATOM 1896 C C . PHE A 1 257 ? -6.645 5.127 2.319 1.00 97.81 257 PHE A C 1
ATOM 1898 O O . PHE A 1 257 ? -7.887 5.209 2.309 1.00 97.81 257 PHE A O 1
ATOM 1905 N N . ASN A 1 258 ? -5.851 6.145 2.648 1.00 95.81 258 ASN A N 1
ATOM 1906 C CA . ASN A 1 258 ? -6.324 7.464 3.016 1.00 95.81 258 ASN A CA 1
ATOM 1907 C C . ASN A 1 258 ? -6.856 8.217 1.785 1.00 95.81 258 ASN A C 1
ATOM 1909 O O . ASN A 1 258 ? -6.239 8.278 0.724 1.00 95.81 258 ASN A O 1
ATOM 1913 N N . ASP A 1 259 ? -8.055 8.778 1.907 1.00 90.56 259 ASP A N 1
ATOM 1914 C CA . ASP A 1 259 ? -8.742 9.523 0.851 1.00 90.56 259 ASP A CA 1
ATOM 1915 C C . ASP A 1 259 ? -8.321 10.986 0.734 1.00 90.56 259 ASP A C 1
ATOM 1917 O O . ASP A 1 259 ? -8.692 11.651 -0.232 1.00 90.56 259 ASP A O 1
ATOM 1921 N N . ARG A 1 260 ? -7.517 11.462 1.683 1.00 90.38 260 ARG A N 1
ATOM 1922 C CA . ARG A 1 260 ? -6.936 12.808 1.699 1.00 90.38 260 ARG A CA 1
ATOM 1923 C C . ARG A 1 260 ? -5.479 12.822 1.265 1.00 90.38 260 ARG A C 1
ATOM 1925 O O . ARG A 1 260 ? -4.930 13.898 1.034 1.00 90.38 260 ARG A O 1
ATOM 1932 N N . SER A 1 261 ? -4.881 11.646 1.100 1.00 84.81 261 SER A N 1
ATOM 1933 C CA . SER A 1 261 ? -3.606 11.515 0.419 1.00 84.81 261 SER A CA 1
ATOM 1934 C C . SER A 1 261 ? -3.715 12.059 -0.999 1.00 84.81 261 SER A C 1
ATOM 1936 O O . SER A 1 261 ? -4.700 11.843 -1.713 1.00 84.81 261 SER A O 1
ATOM 1938 N N . GLY A 1 262 ? -2.667 12.762 -1.429 1.00 79.00 262 GLY A N 1
ATOM 1939 C CA . GLY A 1 262 ? -2.467 13.043 -2.844 1.00 79.00 262 GLY A CA 1
ATOM 1940 C C . GLY A 1 262 ? -2.373 11.744 -3.653 1.00 79.00 262 GLY A C 1
ATOM 1941 O O . GLY A 1 262 ? -2.490 10.642 -3.128 1.00 79.00 262 GLY A O 1
ATOM 1942 N N . GLY A 1 263 ? -2.143 11.860 -4.955 1.00 81.12 263 GLY A N 1
ATOM 1943 C CA . GLY A 1 263 ? -1.871 10.670 -5.759 1.00 81.12 263 GLY A CA 1
ATOM 1944 C C . GLY A 1 263 ? -1.186 11.018 -7.058 1.00 81.12 263 GLY A C 1
ATOM 1945 O O . GLY A 1 263 ? -1.524 12.056 -7.641 1.00 81.12 263 GLY A O 1
ATOM 1946 N N . THR A 1 264 ? -0.258 10.163 -7.466 1.00 82.38 264 THR A N 1
ATOM 1947 C CA . THR A 1 264 ? 0.538 10.317 -8.679 1.00 82.38 264 THR A CA 1
ATOM 1948 C C . THR A 1 264 ? -0.314 9.955 -9.885 1.00 82.38 264 THR A C 1
ATOM 1950 O O . THR A 1 264 ? -0.968 8.913 -9.912 1.00 82.38 264 THR A O 1
ATOM 1953 N N . TRP A 1 265 ? -0.352 10.846 -10.876 1.00 88.62 265 TRP A N 1
ATOM 1954 C CA . TRP A 1 265 ? -1.002 10.559 -12.149 1.00 88.62 265 TRP A CA 1
ATOM 1955 C C . TRP A 1 265 ? -0.089 9.688 -12.992 1.00 88.62 265 TRP A C 1
ATOM 1957 O O . TRP A 1 265 ? 0.854 10.179 -13.599 1.00 88.62 265 TRP A O 1
ATOM 1967 N N . VAL A 1 266 ? -0.383 8.395 -13.024 1.00 89.12 266 VAL A N 1
ATOM 1968 C CA . VAL A 1 266 ? 0.496 7.414 -13.670 1.00 89.12 266 VAL A CA 1
ATOM 1969 C C . VAL A 1 266 ? 0.373 7.440 -15.198 1.00 89.12 266 VAL A C 1
ATOM 1971 O O . VAL A 1 266 ? 1.328 7.127 -15.901 1.00 89.12 266 VAL A O 1
ATOM 1974 N N . ASN A 1 267 ? -0.776 7.866 -15.731 1.00 88.56 267 ASN A N 1
ATOM 1975 C CA . ASN A 1 267 ? -1.063 7.911 -17.170 1.00 88.56 267 ASN A CA 1
ATOM 1976 C C . ASN A 1 267 ? -0.907 9.307 -17.801 1.00 88.56 267 ASN A C 1
ATOM 1978 O O . ASN A 1 267 ? -1.347 9.520 -18.925 1.00 88.56 267 ASN A O 1
ATOM 1982 N N . VAL A 1 268 ? -0.311 10.273 -17.095 1.00 87.00 268 VAL A N 1
ATOM 1983 C CA . VAL A 1 268 ? -0.126 11.636 -17.616 1.00 87.00 268 VAL A CA 1
ATOM 1984 C C . VAL A 1 268 ? 1.341 11.884 -17.944 1.00 87.00 268 VAL A C 1
ATOM 1986 O O . VAL A 1 268 ? 2.213 11.730 -17.090 1.00 87.00 268 VAL A O 1
ATOM 1989 N N . ASP A 1 269 ? 1.610 12.312 -19.177 1.00 82.38 269 ASP A N 1
ATOM 1990 C CA . ASP A 1 269 ? 2.964 12.616 -19.641 1.00 82.38 269 ASP A CA 1
ATOM 1991 C C . ASP A 1 269 ? 3.671 13.641 -18.740 1.00 82.38 269 ASP A C 1
ATOM 1993 O O . ASP A 1 269 ? 3.105 14.656 -18.328 1.00 82.38 269 ASP A O 1
ATOM 1997 N N . GLY A 1 270 ? 4.946 13.377 -18.446 1.00 80.38 270 GLY A N 1
ATOM 1998 C CA . GLY A 1 270 ? 5.772 14.221 -17.578 1.00 80.38 270 GLY A CA 1
ATOM 1999 C C . GLY A 1 270 ? 5.560 14.006 -16.076 1.00 80.38 270 GLY A C 1
ATOM 2000 O O . GLY A 1 270 ? 6.288 14.605 -15.286 1.00 80.38 270 GLY A O 1
ATOM 2001 N N . GLN A 1 271 ? 4.619 13.149 -15.670 1.00 83.50 271 GLN A N 1
ATOM 2002 C CA . GLN A 1 271 ? 4.525 12.632 -14.303 1.00 83.50 271 GLN A CA 1
ATOM 2003 C C . GLN A 1 271 ? 5.263 11.287 -14.239 1.00 83.50 271 GLN A C 1
ATOM 2005 O O . GLN A 1 271 ? 4.974 10.363 -15.002 1.00 83.50 271 GLN A O 1
ATOM 2010 N N . GLY A 1 272 ? 6.276 11.213 -13.377 1.00 83.62 272 GLY A N 1
ATOM 2011 C CA . GLY A 1 272 ? 7.076 10.010 -13.147 1.00 83.62 272 GLY A CA 1
ATOM 2012 C C . GLY A 1 272 ? 6.701 9.319 -11.841 1.00 83.62 272 GLY A C 1
ATOM 2013 O O . GLY A 1 272 ? 5.986 9.886 -11.016 1.00 83.62 272 GLY A O 1
ATOM 2014 N N . PHE A 1 273 ? 7.217 8.107 -11.662 1.00 93.31 273 PHE A N 1
ATOM 2015 C CA . PHE A 1 273 ? 7.165 7.403 -10.384 1.00 93.31 273 PHE A CA 1
ATOM 2016 C C . PHE A 1 273 ? 8.087 8.068 -9.357 1.00 93.31 273 PHE A C 1
ATOM 2018 O O . PHE A 1 273 ? 9.128 8.626 -9.719 1.00 93.31 273 PHE A O 1
ATOM 2025 N N . LEU A 1 274 ? 7.692 8.016 -8.087 1.00 93.88 274 LEU A N 1
ATOM 2026 C CA . LEU A 1 274 ? 8.483 8.524 -6.965 1.00 93.88 274 LEU A CA 1
ATOM 2027 C C . LEU A 1 274 ? 9.576 7.533 -6.550 1.00 93.88 274 LEU A C 1
ATOM 2029 O O . LEU A 1 274 ? 10.667 7.936 -6.146 1.00 93.88 274 LEU A O 1
ATOM 2033 N N . ALA A 1 275 ? 9.290 6.240 -6.672 1.00 96.62 275 ALA A N 1
ATOM 2034 C CA . ALA A 1 275 ? 10.196 5.169 -6.325 1.00 96.62 275 ALA A CA 1
ATOM 2035 C C . ALA A 1 275 ? 11.416 5.144 -7.250 1.00 96.62 275 ALA A C 1
ATOM 2037 O O . ALA A 1 275 ? 11.277 5.217 -8.476 1.00 96.62 275 ALA A O 1
ATOM 2038 N N . PRO A 1 276 ? 12.623 4.961 -6.689 1.00 96.88 276 PRO A N 1
ATOM 2039 C CA . PRO A 1 276 ? 13.861 5.097 -7.448 1.00 96.88 276 PRO A CA 1
ATOM 2040 C C . PRO A 1 276 ? 14.063 3.988 -8.488 1.00 96.88 276 PRO A C 1
ATOM 2042 O O . PRO A 1 276 ? 14.834 4.172 -9.421 1.00 96.88 276 PRO A O 1
ATOM 2045 N N . PHE A 1 277 ? 13.387 2.847 -8.333 1.00 97.38 277 PHE A N 1
ATOM 2046 C CA . PHE A 1 277 ? 13.591 1.663 -9.169 1.00 97.38 277 PHE A CA 1
ATOM 2047 C C . PHE A 1 277 ? 12.553 1.504 -10.284 1.00 97.38 277 PHE A C 1
ATOM 2049 O O . PHE A 1 277 ? 12.856 0.905 -11.312 1.00 97.38 277 PHE A O 1
ATOM 2056 N N . LEU A 1 278 ? 11.335 2.038 -10.124 1.00 97.12 278 LEU A N 1
ATOM 2057 C CA . LEU A 1 278 ? 10.254 1.822 -11.093 1.00 97.12 278 LEU A CA 1
ATOM 2058 C C . LEU A 1 278 ? 10.559 2.330 -12.510 1.00 97.12 278 LEU A C 1
ATOM 2060 O O . LEU A 1 278 ? 10.234 1.598 -13.444 1.00 97.12 278 LEU A O 1
ATOM 2064 N N . PRO A 1 279 ? 11.201 3.500 -12.719 1.00 95.50 279 PRO A N 1
ATOM 2065 C CA . PRO A 1 279 ? 11.499 3.985 -14.069 1.00 95.50 279 PRO A CA 1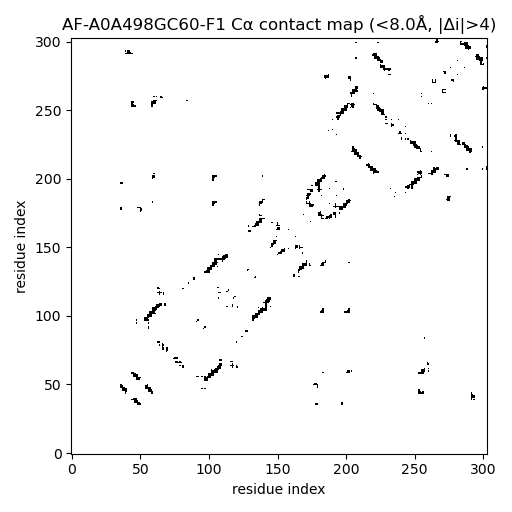
ATOM 2066 C C . PRO A 1 279 ? 12.323 3.015 -14.931 1.00 95.50 279 PRO A C 1
ATOM 2068 O O . PRO A 1 279 ? 12.192 3.030 -16.154 1.00 95.50 279 PRO A O 1
ATOM 2071 N N . GLU A 1 280 ? 13.164 2.184 -14.312 1.00 96.50 280 GLU A N 1
ATOM 2072 C CA . GLU A 1 280 ? 14.029 1.227 -15.014 1.00 96.50 280 GLU A CA 1
ATOM 2073 C C . GLU A 1 280 ? 13.506 -0.214 -14.925 1.00 96.50 280 GLU A C 1
ATOM 2075 O O . GLU A 1 280 ? 13.636 -0.983 -15.886 1.00 96.50 280 GLU A O 1
ATOM 2080 N N . ALA A 1 281 ? 12.891 -0.571 -13.792 1.00 97.75 281 ALA A N 1
ATOM 2081 C CA . ALA A 1 281 ? 12.478 -1.935 -13.482 1.00 97.75 281 ALA A CA 1
ATOM 2082 C C . ALA A 1 281 ? 11.069 -2.292 -13.968 1.00 97.75 281 ALA A C 1
ATOM 2084 O O . ALA A 1 281 ? 10.830 -3.456 -14.278 1.00 97.75 281 ALA A O 1
ATOM 2085 N N . LEU A 1 282 ? 10.132 -1.342 -14.031 1.00 97.44 282 LEU A N 1
ATOM 2086 C CA . LEU A 1 282 ? 8.758 -1.637 -14.438 1.00 97.44 282 LEU A CA 1
ATOM 2087 C C . LEU A 1 282 ? 8.670 -1.844 -15.954 1.00 97.44 282 LEU A C 1
ATOM 2089 O O . LEU A 1 282 ? 9.186 -1.051 -16.747 1.00 97.44 282 LEU A O 1
ATOM 2093 N N . VAL A 1 283 ? 7.980 -2.900 -16.385 1.00 97.25 283 VAL A N 1
ATOM 2094 C CA . VAL A 1 283 ? 7.695 -3.115 -17.807 1.00 97.25 283 VAL A CA 1
ATOM 2095 C C . VAL A 1 283 ? 6.385 -2.414 -18.169 1.00 97.25 283 VAL A C 1
ATOM 2097 O O . VAL A 1 283 ? 5.306 -3.004 -18.117 1.00 97.25 283 VAL A O 1
ATOM 2100 N N . ASP A 1 284 ? 6.476 -1.137 -18.553 1.00 94.25 284 ASP A N 1
ATOM 2101 C CA . ASP A 1 284 ? 5.305 -0.283 -18.817 1.00 94.25 284 ASP A CA 1
ATOM 2102 C C . ASP A 1 284 ? 4.292 -0.893 -19.804 1.00 94.25 284 ASP A C 1
ATOM 2104 O O . ASP A 1 284 ? 3.084 -0.777 -19.604 1.00 94.25 284 ASP A O 1
ATOM 2108 N N . ALA A 1 285 ? 4.773 -1.555 -20.864 1.00 94.25 285 ALA A N 1
ATOM 2109 C CA . ALA A 1 285 ? 3.928 -2.133 -21.914 1.00 94.25 285 ALA A CA 1
ATOM 2110 C C . ALA A 1 285 ? 3.029 -3.281 -21.422 1.00 94.25 285 ALA A C 1
ATOM 2112 O O . ALA A 1 285 ? 1.957 -3.496 -21.987 1.00 94.25 285 ALA A O 1
ATOM 2113 N N . ASP A 1 286 ? 3.457 -3.967 -20.362 1.00 96.75 286 ASP A N 1
ATOM 2114 C CA . ASP A 1 286 ? 2.787 -5.134 -19.784 1.00 96.75 286 ASP A CA 1
ATOM 2115 C C . ASP A 1 286 ? 2.202 -4.824 -18.394 1.00 96.75 286 ASP A C 1
ATOM 2117 O O . ASP A 1 286 ? 1.823 -5.728 -17.652 1.00 96.75 286 ASP A O 1
ATOM 2121 N N . THR A 1 287 ? 2.132 -3.539 -18.030 1.00 97.69 287 THR A N 1
ATOM 2122 C CA . THR A 1 287 ? 1.558 -3.084 -16.763 1.00 97.69 287 THR A CA 1
ATOM 2123 C C . THR A 1 287 ? 0.160 -2.525 -16.985 1.00 97.69 287 THR A C 1
ATOM 2125 O O . THR A 1 287 ? -0.035 -1.534 -17.690 1.00 97.69 287 THR A O 1
ATOM 2128 N N . ASP A 1 288 ? -0.824 -3.124 -16.329 1.00 97.88 288 ASP A N 1
ATOM 2129 C CA . ASP A 1 288 ? -2.222 -2.724 -16.414 1.00 97.88 288 ASP A CA 1
ATOM 2130 C C . ASP A 1 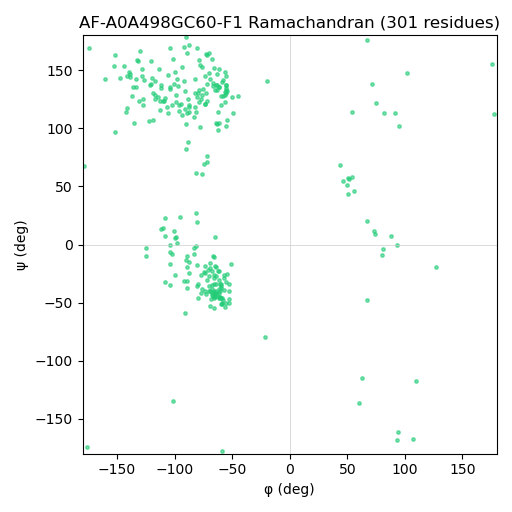288 ? -2.655 -1.860 -15.227 1.00 97.88 288 ASP A C 1
ATOM 2132 O O . ASP A 1 288 ? -2.225 -2.068 -14.089 1.00 97.88 288 ASP A O 1
ATOM 2136 N N . ALA A 1 289 ? -3.595 -0.949 -15.486 1.00 97.69 289 ALA A N 1
ATOM 2137 C CA . ALA A 1 289 ? -4.335 -0.231 -14.457 1.00 97.69 289 ALA A CA 1
ATOM 2138 C C . ALA A 1 289 ? -5.705 -0.869 -14.181 1.00 97.69 289 ALA A C 1
ATOM 2140 O O . ALA A 1 289 ? -6.415 -1.295 -15.100 1.00 97.69 289 ALA A O 1
ATOM 2141 N N . TYR A 1 290 ? -6.113 -0.872 -12.910 1.00 97.25 290 TYR A N 1
ATOM 2142 C CA . TYR A 1 290 ? -7.421 -1.363 -12.470 1.00 97.25 290 TYR A CA 1
ATOM 2143 C C . TYR A 1 290 ? -8.075 -0.375 -11.510 1.00 97.25 290 TYR A C 1
ATOM 2145 O O . TYR A 1 290 ? -7.433 0.101 -10.579 1.00 97.25 290 TYR A O 1
ATOM 2153 N N . LEU A 1 291 ? -9.366 -0.099 -11.675 1.00 96.50 291 LEU A N 1
ATOM 2154 C CA . LEU A 1 291 ? -10.125 0.671 -10.688 1.00 96.50 291 LEU A CA 1
ATOM 2155 C C . LEU A 1 291 ? -10.377 -0.153 -9.417 1.00 96.50 291 LEU A C 1
ATOM 2157 O O . LEU A 1 291 ? -10.277 -1.381 -9.412 1.00 96.50 291 LEU A O 1
ATOM 2161 N N . LEU A 1 292 ? -10.746 0.525 -8.325 1.00 96.19 292 LEU A N 1
ATOM 2162 C CA . LEU A 1 292 ? -11.022 -0.128 -7.036 1.00 96.19 292 LEU A CA 1
ATOM 2163 C C . LEU A 1 292 ? -12.184 -1.133 -7.087 1.00 96.19 292 LEU A C 1
ATOM 2165 O O . LEU A 1 292 ? -12.259 -2.021 -6.243 1.00 96.19 292 LEU A O 1
ATOM 2169 N N . ASP A 1 293 ? -13.097 -1.005 -8.050 1.00 94.12 293 ASP A N 1
ATOM 2170 C CA . ASP A 1 293 ? -14.203 -1.946 -8.265 1.00 94.12 293 ASP A CA 1
ATOM 2171 C C . ASP A 1 293 ? -13.802 -3.203 -9.064 1.00 94.12 293 ASP A C 1
ATOM 2173 O O . ASP A 1 293 ? -14.627 -4.095 -9.253 1.00 94.12 293 ASP A O 1
ATOM 2177 N N . GLY A 1 294 ? -12.539 -3.295 -9.495 1.00 93.12 294 GLY A N 1
ATOM 2178 C CA . GLY A 1 294 ? -12.005 -4.398 -10.292 1.00 93.12 294 GLY A CA 1
ATOM 2179 C C . GLY A 1 294 ? -12.060 -4.169 -11.804 1.00 93.12 294 GLY A C 1
ATOM 2180 O O . GLY A 1 294 ? -11.609 -5.032 -12.558 1.00 93.12 294 GLY A O 1
ATOM 2181 N N . THR A 1 295 ? -12.570 -3.026 -12.275 1.00 95.19 295 THR A N 1
ATOM 2182 C CA . THR A 1 295 ? -12.569 -2.694 -13.706 1.00 95.19 295 THR A CA 1
ATOM 2183 C C . THR A 1 295 ? -11.137 -2.589 -14.224 1.00 95.19 295 THR A C 1
ATOM 2185 O O . THR A 1 295 ? -10.404 -1.672 -13.854 1.00 95.19 295 THR A O 1
ATOM 2188 N N . ARG A 1 296 ? -10.744 -3.506 -15.116 1.00 96.00 296 ARG A N 1
ATOM 2189 C CA . ARG A 1 296 ? -9.471 -3.438 -15.844 1.00 96.00 296 ARG A CA 1
ATOM 2190 C C . ARG A 1 296 ? -9.548 -2.358 -16.919 1.00 96.00 296 ARG A C 1
ATOM 2192 O O . ARG A 1 296 ? -10.376 -2.454 -17.822 1.00 96.00 296 ARG A O 1
ATOM 2199 N N . LEU A 1 297 ? -8.655 -1.378 -16.844 1.00 95.62 297 LEU A N 1
ATOM 2200 C CA . LEU A 1 297 ? -8.530 -0.310 -17.838 1.00 95.62 297 LEU A CA 1
ATOM 2201 C C . LEU A 1 297 ? -7.569 -0.686 -18.978 1.00 95.62 297 LEU A C 1
ATOM 2203 O O . LEU A 1 297 ? -7.669 -0.132 -20.066 1.00 95.62 297 LEU A O 1
ATOM 2207 N N . GLY A 1 298 ? -6.699 -1.676 -18.755 1.00 96.00 298 GLY A N 1
ATOM 2208 C CA . GLY A 1 298 ? -5.662 -2.087 -19.704 1.00 96.00 298 GLY A CA 1
ATOM 2209 C C . GLY A 1 298 ? -4.328 -1.392 -19.425 1.00 96.00 298 GLY A C 1
ATOM 2210 O O . GLY A 1 298 ? -4.152 -0.885 -18.311 1.00 96.00 298 GLY A O 1
ATOM 2211 N N . PRO A 1 299 ? -3.402 -1.365 -20.404 1.00 95.50 299 PRO A N 1
ATOM 2212 C CA . PRO A 1 299 ? -2.060 -0.833 -20.202 1.00 95.50 299 PRO A CA 1
ATOM 2213 C C . PRO A 1 299 ? -2.118 0.609 -19.710 1.00 95.50 299 PRO A C 1
ATOM 2215 O O . PRO A 1 299 ? -2.718 1.458 -20.374 1.00 95.50 299 PRO A O 1
ATOM 2218 N N . PHE A 1 300 ? -1.517 0.903 -18.555 1.00 93.31 300 PHE A N 1
ATOM 2219 C CA . PHE A 1 300 ? -1.802 2.151 -17.833 1.00 93.31 300 PHE A CA 1
ATOM 2220 C C . PHE A 1 300 ? -1.447 3.415 -18.629 1.00 93.31 300 PHE A C 1
ATOM 2222 O O . PHE A 1 300 ? -2.119 4.429 -18.492 1.00 93.31 300 PHE A O 1
ATOM 2229 N N . ARG A 1 301 ? -0.436 3.349 -19.505 1.00 90.56 301 ARG A N 1
ATOM 2230 C CA . ARG A 1 301 ? -0.033 4.447 -20.405 1.00 90.56 301 ARG A CA 1
ATOM 2231 C C . ARG A 1 301 ? -1.046 4.752 -21.514 1.00 90.56 301 ARG A C 1
ATOM 2233 O O . ARG A 1 301 ? -0.927 5.780 -22.168 1.00 90.56 301 ARG A O 1
ATOM 2240 N N . SER A 1 302 ? -1.990 3.847 -21.765 1.00 88.31 302 SER A N 1
ATOM 2241 C CA . SER A 1 302 ? -3.016 3.971 -22.811 1.00 88.31 302 SER A CA 1
ATOM 2242 C C . SER A 1 302 ?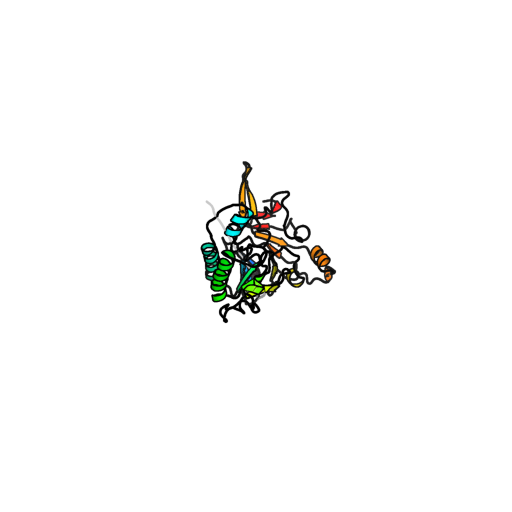 -4.406 4.334 -22.281 1.00 88.31 302 SER A C 1
ATOM 2244 O O . SER A 1 302 ? -5.342 4.436 -23.074 1.00 88.31 302 SER A O 1
ATOM 2246 N N . VAL A 1 303 ? -4.529 4.485 -20.957 1.00 85.88 303 VAL A N 1
ATOM 2247 C CA . VAL A 1 303 ? -5.763 4.859 -20.249 1.00 85.88 303 VAL A CA 1
ATOM 2248 C C . VAL A 1 303 ? -6.081 6.329 -20.446 1.00 85.88 303 VAL A C 1
ATOM 2250 O O . VAL A 1 303 ? -5.150 7.145 -20.259 1.00 85.88 303 VAL A O 1
#